Protein AF-A0AAN6YBB6-F1 (afdb_monomer)

Foldseek 3Di:
DDDDDDDDDDPPPPVPPPDPPPPVVPVVVVVVPPDPDDDDPDPPPPPDPPPPPPCDPLNVVLVVLVVVLVVLVVVLVVLVVVLVVLVVVLVVCVVVVNVVVSVVSVVVSVVSVVVSVVSVVVSVVSVVVSVVSVVVVVVVVVVVVVVVVVVVVVVVCVVCPHVNVVVVVVVVVVVVVVVVVVVVVVVVVPADPVNVVVVVVVVVVVVCVVVVVVVVVPDPDDDDDDDDDDDDDDDDDDDDDDDDDDPPVVVVVVVVVVVVVVVD

Radius of gyration: 45.88 Å; Cα contacts (8 Å, |Δi|>4): 41; chains: 1; bounding box: 93×96×119 Å

pLDDT: mean 72.23, std 19.98, range [34.56, 96.0]

Structure (mmCIF, N/CA/C/O backbone):
data_AF-A0AAN6YBB6-F1
#
_entry.id   AF-A0AAN6YBB6-F1
#
loop_
_atom_site.group_PDB
_atom_site.id
_atom_site.type_symbol
_atom_site.label_atom_id
_atom_site.label_alt_id
_atom_site.label_comp_id
_atom_site.label_asym_id
_atom_site.label_entity_id
_atom_site.label_seq_id
_atom_site.pdbx_PDB_ins_code
_atom_site.Cartn_x
_atom_site.Cartn_y
_atom_site.Cartn_z
_atom_site.occupancy
_atom_site.B_iso_or_equiv
_atom_site.auth_seq_id
_atom_site.auth_comp_id
_atom_site.auth_asym_id
_atom_site.auth_atom_id
_atom_site.pdbx_PDB_model_num
ATOM 1 N N . MET A 1 1 ? 62.582 -15.912 9.709 1.00 35.00 1 MET A N 1
ATOM 2 C CA . MET A 1 1 ? 63.030 -17.217 10.243 1.00 35.00 1 MET A CA 1
ATOM 3 C C . MET A 1 1 ? 62.110 -17.537 11.403 1.00 35.00 1 MET A C 1
ATOM 5 O O . MET A 1 1 ? 62.117 -16.789 12.363 1.00 35.00 1 MET A O 1
ATOM 9 N N . GLN A 1 2 ? 61.061 -18.308 11.118 1.00 37.28 2 GLN A N 1
ATOM 10 C CA . GLN A 1 2 ? 60.968 -19.750 11.416 1.00 37.28 2 GLN A CA 1
ATOM 11 C C . GLN A 1 2 ? 60.577 -19.967 12.893 1.00 37.28 2 GLN A C 1
ATOM 13 O O . GLN A 1 2 ? 61.225 -19.398 13.754 1.00 37.28 2 GLN A O 1
ATOM 18 N N . ALA A 1 3 ? 59.602 -20.785 13.282 1.00 35.19 3 ALA A N 1
ATOM 19 C CA . ALA A 1 3 ? 58.623 -21.613 12.583 1.00 35.19 3 ALA A CA 1
ATOM 20 C C . ALA A 1 3 ? 57.754 -22.338 13.661 1.00 35.19 3 ALA A C 1
ATOM 22 O O . ALA A 1 3 ? 58.176 -22.363 14.815 1.00 35.19 3 ALA A O 1
ATOM 23 N N . TRP A 1 4 ? 56.627 -22.948 13.244 1.00 34.69 4 TRP A N 1
ATOM 24 C CA . TRP A 1 4 ? 55.814 -23.989 13.933 1.00 34.69 4 TRP A CA 1
ATOM 25 C C . TRP A 1 4 ? 55.124 -23.559 15.245 1.00 34.69 4 TRP A C 1
ATOM 27 O O . TRP A 1 4 ? 55.788 -23.338 16.246 1.00 34.69 4 TRP A O 1
ATOM 37 N N . ASP A 1 5 ? 53.808 -23.396 15.398 1.00 48.03 5 ASP A N 1
ATOM 38 C CA . ASP A 1 5 ? 52.602 -23.990 14.795 1.00 48.03 5 ASP A CA 1
ATOM 39 C C . ASP A 1 5 ? 52.635 -25.513 14.636 1.00 48.03 5 ASP A C 1
ATOM 41 O O . ASP A 1 5 ? 52.935 -26.036 13.571 1.00 48.03 5 ASP A O 1
ATOM 45 N N . GLU A 1 6 ? 52.391 -26.201 15.752 1.00 47.69 6 GLU A N 1
ATOM 46 C CA . GLU A 1 6 ? 51.577 -27.414 15.873 1.00 47.69 6 GLU A CA 1
ATOM 47 C C . GLU A 1 6 ? 51.618 -27.864 17.337 1.00 47.69 6 GLU A C 1
ATOM 49 O O . GLU A 1 6 ? 52.698 -27.996 17.906 1.00 47.69 6 GLU A O 1
ATOM 54 N N . GLN A 1 7 ? 50.445 -28.081 17.943 1.00 43.31 7 GLN A N 1
ATOM 55 C CA . GLN A 1 7 ? 50.091 -29.299 18.690 1.00 43.31 7 GLN A CA 1
ATOM 56 C C . GLN A 1 7 ? 48.782 -29.097 19.483 1.00 43.31 7 GLN A C 1
ATOM 58 O O . GLN A 1 7 ? 48.763 -28.458 20.527 1.00 43.31 7 GLN A O 1
ATOM 63 N N . HIS A 1 8 ? 47.719 -29.751 18.980 1.00 44.94 8 HIS A N 1
ATOM 64 C CA . HIS A 1 8 ? 46.676 -30.449 19.759 1.00 44.94 8 HIS A CA 1
ATOM 65 C C . HIS A 1 8 ? 45.690 -29.555 20.565 1.00 44.94 8 HIS A C 1
ATOM 67 O O . HIS A 1 8 ? 46.074 -28.830 21.460 1.00 44.94 8 HIS A O 1
ATOM 73 N N . THR A 1 9 ? 44.360 -29.568 20.436 1.00 47.81 9 THR A N 1
ATOM 74 C CA . THR A 1 9 ? 43.395 -30.476 19.810 1.00 47.81 9 THR A CA 1
ATOM 75 C C . THR A 1 9 ? 42.047 -29.745 19.774 1.00 47.81 9 THR A C 1
ATOM 77 O O . THR A 1 9 ? 41.650 -29.074 20.723 1.00 47.81 9 THR A O 1
ATOM 80 N N . THR A 1 10 ? 41.323 -29.908 18.680 1.00 55.41 10 THR A N 1
ATOM 81 C CA . THR A 1 10 ? 39.920 -29.527 18.472 1.00 55.41 10 THR A CA 1
ATOM 82 C C . THR A 1 10 ? 38.965 -29.910 19.621 1.00 55.41 10 THR A C 1
ATOM 84 O O . THR A 1 10 ? 38.987 -31.070 20.039 1.00 55.41 10 THR A O 1
ATOM 87 N N . PRO A 1 11 ? 37.989 -29.068 20.018 1.00 45.12 11 PRO A N 1
ATOM 88 C CA . PRO A 1 11 ? 36.798 -29.547 20.713 1.00 45.12 11 PRO A CA 1
ATOM 89 C C . PRO A 1 11 ? 35.824 -30.170 19.693 1.00 45.12 11 PRO A C 1
ATOM 91 O O . PRO A 1 11 ? 34.850 -29.554 19.267 1.00 45.12 11 PRO A O 1
ATOM 94 N N . GLN A 1 12 ? 36.085 -31.423 19.303 1.00 45.94 12 GLN A N 1
ATOM 95 C CA . GLN A 1 12 ? 35.181 -32.277 18.504 1.00 45.94 12 GLN A CA 1
ATOM 96 C C . GLN A 1 12 ? 33.964 -32.799 19.304 1.00 45.94 12 GLN A C 1
ATOM 98 O O . GLN A 1 12 ? 33.251 -33.685 18.845 1.00 45.94 12 GLN A O 1
ATOM 103 N N . LEU A 1 13 ? 33.673 -32.256 20.491 1.00 49.44 13 LEU A N 1
ATOM 104 C CA . LEU A 1 13 ? 32.691 -32.838 21.419 1.00 49.44 13 LEU A CA 1
ATOM 105 C C . LEU A 1 13 ? 31.231 -32.396 21.224 1.00 49.44 13 LEU A C 1
ATOM 107 O O . LEU A 1 13 ? 30.369 -32.846 21.969 1.00 49.44 13 LEU A O 1
ATOM 111 N N . TRP A 1 14 ? 30.902 -31.583 20.216 1.00 44.84 14 TRP A N 1
ATOM 112 C CA . TRP A 1 14 ? 29.500 -31.219 19.938 1.00 44.84 14 TRP A CA 1
ATOM 113 C C . TRP A 1 14 ? 28.970 -31.696 18.576 1.00 44.84 14 TRP A C 1
ATOM 115 O O . TRP A 1 14 ? 27.783 -31.542 18.296 1.00 44.84 14 TRP A O 1
ATOM 125 N N . LYS A 1 15 ? 29.789 -32.377 17.758 1.00 47.16 15 LYS A N 1
ATOM 126 C CA . LYS A 1 15 ? 29.332 -33.020 16.507 1.00 47.16 15 LYS A CA 1
ATOM 127 C C . LYS A 1 15 ? 28.709 -34.412 16.695 1.00 47.16 15 LYS A C 1
ATOM 129 O O . LYS A 1 15 ? 28.349 -35.042 15.707 1.00 47.16 15 LYS A O 1
ATOM 134 N N . GLN A 1 16 ? 28.531 -34.882 17.933 1.00 44.28 16 GLN A N 1
ATOM 135 C CA . GLN A 1 16 ? 28.000 -36.223 18.219 1.00 44.28 16 GLN A CA 1
ATOM 136 C C . GLN A 1 16 ? 26.560 -36.251 18.769 1.00 44.28 16 GLN A C 1
ATOM 138 O O . GLN A 1 16 ? 26.036 -37.325 19.037 1.00 44.28 16 GLN A O 1
ATOM 143 N N . LEU A 1 17 ? 25.881 -35.100 18.879 1.00 43.22 17 LEU A N 1
ATOM 144 C CA . LEU A 1 17 ? 24.457 -35.039 19.262 1.00 43.22 17 LEU A CA 1
ATOM 145 C C . LEU A 1 17 ? 23.497 -34.755 18.091 1.00 43.22 17 LEU A C 1
ATOM 147 O O . LEU A 1 17 ? 22.293 -34.658 18.302 1.00 43.22 17 LEU A O 1
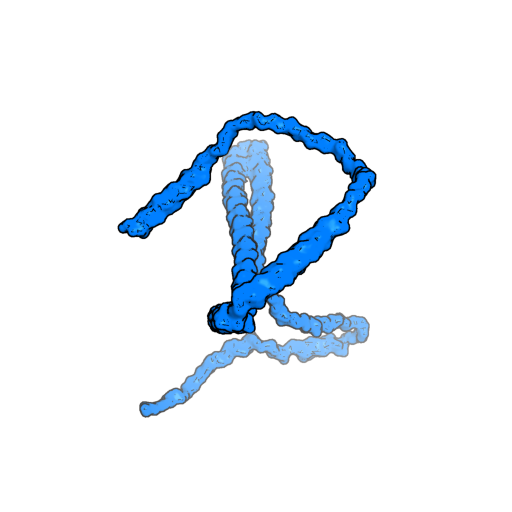ATOM 151 N N . LEU A 1 18 ? 24.000 -34.674 16.853 1.00 46.19 18 LEU A N 1
ATOM 152 C CA . LEU A 1 18 ? 23.183 -34.529 15.635 1.00 46.19 18 LEU A CA 1
ATOM 153 C C . LEU A 1 18 ? 23.541 -35.543 14.536 1.00 46.19 18 LEU A C 1
ATOM 155 O O . LEU A 1 18 ? 23.506 -35.250 13.343 1.00 46.19 18 LEU A O 1
ATOM 159 N N . THR A 1 19 ? 23.841 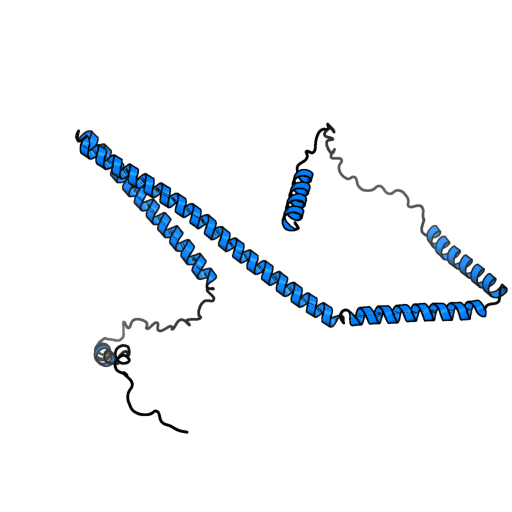-36.776 14.927 1.00 52.38 19 THR A N 1
ATOM 160 C CA . THR A 1 19 ? 23.783 -37.914 14.005 1.00 52.38 19 THR A CA 1
ATOM 161 C C . THR A 1 19 ? 22.651 -38.822 14.462 1.00 52.38 19 THR A C 1
ATOM 163 O O . THR A 1 19 ? 22.657 -39.195 15.637 1.00 52.38 19 THR A O 1
ATOM 166 N N . PRO A 1 20 ? 21.699 -39.205 13.593 1.00 39.47 20 PRO A N 1
ATOM 167 C CA . PRO A 1 20 ? 20.740 -40.242 13.931 1.00 39.47 20 PRO A CA 1
ATOM 168 C C . PRO A 1 20 ? 21.538 -41.536 14.087 1.00 39.47 20 PRO A C 1
ATOM 170 O O . PRO A 1 20 ? 21.913 -42.182 13.107 1.00 39.47 20 PRO A O 1
ATOM 173 N N . THR A 1 21 ? 21.880 -41.880 15.326 1.00 45.97 21 THR A N 1
ATOM 174 C CA . THR A 1 21 ? 22.446 -43.182 15.629 1.00 45.97 21 THR A CA 1
ATOM 175 C C . THR A 1 21 ? 21.371 -44.200 15.292 1.00 45.97 21 THR A C 1
ATOM 177 O O . THR A 1 21 ? 20.249 -44.193 15.796 1.00 45.97 21 THR A O 1
ATOM 180 N N . ASN A 1 22 ? 21.721 -45.032 14.324 1.00 55.59 22 ASN A N 1
ATOM 181 C CA . ASN A 1 22 ? 21.003 -46.199 13.867 1.00 55.59 22 ASN A CA 1
ATOM 182 C C . ASN A 1 22 ? 20.813 -47.184 15.035 1.00 55.59 22 ASN A C 1
ATOM 184 O O . ASN A 1 22 ? 21.558 -48.146 15.176 1.00 55.59 22 ASN A O 1
ATOM 188 N N . SER A 1 23 ? 19.840 -46.900 15.899 1.00 51.78 23 SER A N 1
ATOM 189 C CA . SER A 1 23 ? 19.418 -47.763 17.007 1.00 51.78 23 SER A CA 1
ATOM 190 C C . SER A 1 23 ? 17.890 -47.874 17.115 1.00 51.78 23 SER A C 1
ATOM 192 O O . SER A 1 23 ? 17.388 -48.419 18.092 1.00 51.78 23 SER A O 1
ATOM 194 N N . SER A 1 24 ? 17.145 -47.399 16.108 1.00 47.34 24 SER A N 1
ATOM 195 C CA . SER A 1 24 ? 15.706 -47.690 15.950 1.00 47.34 24 SER A CA 1
ATOM 196 C C . SER A 1 24 ? 15.438 -48.788 14.910 1.00 47.34 24 SER A C 1
ATOM 198 O O . SER A 1 24 ? 14.358 -49.359 14.864 1.00 47.34 24 SER A O 1
ATOM 200 N N . SER A 1 25 ? 16.431 -49.154 14.091 1.00 54.72 25 SER A N 1
ATOM 201 C CA . SER A 1 25 ? 16.227 -50.075 12.962 1.00 54.72 25 SER A CA 1
ATOM 202 C C . SER A 1 25 ? 16.131 -51.551 13.374 1.00 54.72 25 SER A C 1
ATOM 204 O O . SER A 1 25 ? 15.526 -52.344 12.666 1.00 54.72 25 SER A O 1
ATOM 206 N N . SER A 1 26 ? 16.684 -51.962 14.516 1.00 50.72 26 SER A N 1
ATOM 207 C CA . SER A 1 26 ? 16.683 -53.376 14.931 1.00 50.72 26 SER A CA 1
ATOM 208 C C . SER A 1 26 ? 15.416 -53.797 15.681 1.00 50.72 26 SER A C 1
ATOM 210 O O . SER A 1 26 ? 14.957 -54.921 15.492 1.00 50.72 26 SER A O 1
ATOM 212 N N . LEU A 1 27 ? 14.809 -52.908 16.473 1.00 49.44 27 LEU A N 1
ATOM 213 C CA . LEU A 1 27 ? 13.580 -53.215 17.220 1.00 49.44 27 LEU A CA 1
ATOM 214 C C . LEU A 1 27 ? 12.301 -52.925 16.420 1.00 49.44 27 LEU A C 1
ATOM 216 O O . LEU A 1 27 ? 11.304 -53.615 16.608 1.00 49.44 27 LEU A O 1
ATOM 220 N N . GLU A 1 28 ? 12.343 -51.999 15.460 1.00 52.66 28 GLU A N 1
ATOM 221 C CA . GLU A 1 28 ? 11.213 -51.721 14.560 1.00 52.66 28 GLU A CA 1
ATOM 222 C C . GLU A 1 28 ? 11.135 -52.743 13.404 1.00 52.66 28 GLU A C 1
ATOM 224 O O . GLU A 1 28 ? 10.047 -53.125 12.975 1.00 52.66 28 GLU A O 1
ATOM 229 N N . ARG A 1 29 ? 12.278 -53.307 12.969 1.00 52.22 29 ARG A N 1
ATOM 230 C CA . ARG A 1 29 ? 12.312 -54.456 12.037 1.00 52.22 29 ARG A CA 1
ATOM 231 C C . ARG A 1 29 ? 11.846 -55.765 12.673 1.00 52.22 29 ARG A C 1
ATOM 233 O O . ARG A 1 29 ? 11.309 -56.612 11.966 1.00 52.22 29 ARG A O 1
ATOM 240 N N . ALA A 1 30 ? 12.026 -55.937 13.983 1.00 54.44 30 ALA A N 1
ATOM 241 C CA . ALA A 1 30 ? 11.576 -57.139 14.686 1.00 54.44 30 ALA A CA 1
ATOM 242 C C . ALA A 1 30 ? 10.042 -57.214 14.807 1.00 54.44 30 ALA A C 1
ATOM 244 O O . ALA A 1 30 ? 9.487 -58.309 14.809 1.00 54.44 30 ALA A O 1
ATOM 245 N N . TYR A 1 31 ? 9.348 -56.071 14.826 1.00 47.91 31 TYR A N 1
ATOM 246 C CA . TYR A 1 31 ? 7.882 -56.014 14.890 1.00 47.91 31 TYR A CA 1
ATOM 247 C C . TYR A 1 31 ? 7.173 -56.121 13.530 1.00 47.91 31 TYR A C 1
ATOM 249 O O . TYR A 1 31 ? 5.953 -56.253 13.492 1.00 47.91 31 TYR A O 1
ATOM 257 N N . LEU A 1 32 ? 7.909 -56.126 12.412 1.00 50.94 32 LEU A N 1
ATOM 258 C CA . LEU A 1 32 ? 7.335 -56.183 11.058 1.00 50.94 32 LEU A CA 1
ATOM 259 C C . LEU A 1 32 ? 7.372 -57.572 10.396 1.00 50.94 32 LEU A C 1
ATOM 261 O O . LEU A 1 32 ? 6.894 -57.715 9.273 1.00 50.94 32 LEU A O 1
ATOM 265 N N . ASN A 1 33 ? 7.896 -58.592 11.084 1.00 54.50 33 ASN A N 1
ATOM 266 C CA . ASN A 1 33 ? 7.974 -59.973 10.583 1.00 54.50 33 ASN A CA 1
ATOM 267 C C . ASN A 1 33 ? 6.954 -60.934 11.228 1.00 54.50 33 ASN A C 1
ATOM 269 O O . ASN A 1 33 ? 7.074 -62.144 11.060 1.00 54.50 33 ASN A O 1
ATOM 273 N N . ILE A 1 34 ? 5.953 -60.426 11.959 1.00 55.94 34 ILE A N 1
ATOM 274 C CA . ILE A 1 34 ? 4.922 -61.254 12.621 1.00 55.94 34 ILE A CA 1
ATOM 275 C C . ILE A 1 34 ? 3.505 -60.706 12.356 1.00 55.94 34 ILE A C 1
ATOM 277 O O . ILE A 1 34 ? 2.660 -60.684 13.244 1.00 55.94 34 ILE A O 1
ATOM 281 N N . LEU A 1 35 ? 3.212 -60.262 11.129 1.00 48.66 35 LEU A N 1
ATOM 282 C CA . LEU A 1 35 ? 1.831 -60.010 10.695 1.00 48.66 35 LEU A CA 1
ATOM 283 C C . LEU A 1 35 ? 1.596 -60.519 9.256 1.00 48.66 35 LEU A C 1
ATOM 285 O O . LEU A 1 35 ? 2.461 -60.316 8.402 1.00 48.66 35 LEU A O 1
ATOM 289 N N . PRO A 1 36 ? 0.452 -61.181 8.980 1.00 54.91 36 PRO A N 1
ATOM 290 C CA . PRO A 1 36 ? 0.106 -61.700 7.655 1.00 54.91 36 PRO A CA 1
ATOM 291 C C . PRO A 1 36 ? -0.049 -60.572 6.618 1.00 54.91 36 PRO A C 1
ATOM 293 O O . PRO A 1 36 ? -0.472 -59.467 6.946 1.00 54.91 36 PRO A O 1
ATOM 296 N N . GLU A 1 37 ? 0.307 -60.866 5.364 1.00 58.62 37 GLU A N 1
ATOM 297 C CA . GLU A 1 37 ? 0.659 -59.941 4.264 1.00 58.62 37 GLU A CA 1
ATOM 298 C C . GLU A 1 37 ? -0.472 -59.051 3.684 1.00 58.62 37 GLU A C 1
ATOM 300 O O . GLU A 1 37 ? -0.436 -58.703 2.506 1.00 58.62 37 GLU A O 1
ATOM 305 N N . GLY A 1 38 ? -1.468 -58.651 4.477 1.00 56.06 38 GLY A N 1
ATOM 306 C CA . GLY A 1 38 ? -2.625 -57.875 4.006 1.00 56.06 38 GLY A CA 1
ATOM 307 C C . GLY A 1 38 ? -2.505 -56.350 4.091 1.00 56.06 38 GLY A C 1
ATOM 308 O O . GLY A 1 38 ? -3.017 -55.670 3.214 1.00 56.06 38 GLY A O 1
ATOM 309 N N . ASP A 1 39 ? -1.808 -55.801 5.093 1.00 56.78 39 ASP A N 1
ATOM 310 C CA . ASP A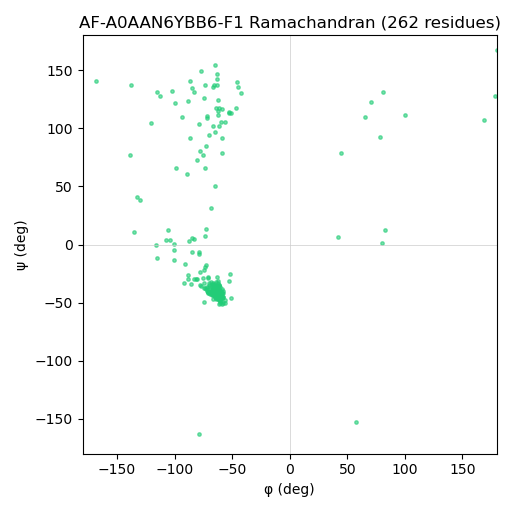 1 39 ? -1.875 -54.363 5.409 1.00 56.78 39 ASP A CA 1
ATOM 311 C C . ASP A 1 39 ? -0.494 -53.772 5.749 1.00 56.78 39 ASP A C 1
ATOM 313 O O . ASP A 1 39 ? -0.163 -53.517 6.909 1.00 56.78 39 ASP A O 1
ATOM 317 N N . ARG A 1 40 ? 0.346 -53.524 4.733 1.00 52.50 40 ARG A N 1
ATOM 318 C CA . ARG A 1 40 ? 1.532 -52.657 4.885 1.00 52.50 40 ARG A CA 1
ATOM 319 C C . ARG A 1 40 ? 1.222 -51.259 4.330 1.00 52.50 40 ARG A C 1
ATOM 321 O O . ARG A 1 40 ? 0.900 -51.157 3.147 1.00 52.50 40 ARG A O 1
ATOM 328 N N . PRO A 1 41 ? 1.323 -50.175 5.126 1.00 48.34 41 PRO A N 1
ATOM 329 C CA . PRO A 1 41 ? 1.059 -48.826 4.636 1.00 48.34 41 PRO A CA 1
ATOM 330 C C . PRO A 1 41 ? 2.107 -48.408 3.596 1.00 48.34 41 PRO A C 1
ATOM 332 O O . PRO A 1 41 ? 3.306 -48.622 3.779 1.00 48.34 41 PRO A O 1
ATOM 335 N N . PHE A 1 42 ? 1.639 -47.800 2.502 1.00 52.94 42 PHE A N 1
ATOM 336 C CA . PHE A 1 42 ? 2.458 -47.294 1.401 1.00 52.94 42 PHE A CA 1
ATOM 337 C C . PHE A 1 42 ? 3.595 -46.397 1.911 1.00 52.94 42 PHE A C 1
ATOM 339 O O . PHE A 1 42 ? 3.370 -45.288 2.400 1.00 52.94 42 PHE A O 1
ATOM 346 N N . SER A 1 43 ? 4.837 -46.856 1.752 1.00 53.38 43 SER A N 1
ATOM 347 C CA . SER A 1 43 ? 6.025 -46.044 1.994 1.00 53.38 43 SER A CA 1
ATOM 348 C C . SER A 1 43 ? 6.188 -45.016 0.868 1.00 53.38 43 SER A C 1
ATOM 350 O O . SER A 1 43 ? 6.924 -45.239 -0.094 1.00 53.38 43 SER A O 1
ATOM 352 N N . ASN A 1 44 ? 5.514 -43.873 0.979 1.00 51.62 44 ASN A N 1
ATOM 353 C CA . ASN A 1 44 ? 5.761 -42.724 0.109 1.00 51.62 44 ASN A CA 1
ATOM 354 C C . ASN A 1 44 ? 7.058 -42.021 0.529 1.00 51.62 44 ASN A C 1
ATOM 356 O O . ASN A 1 44 ? 7.045 -40.967 1.157 1.00 51.62 44 ASN A O 1
ATOM 360 N N . ASN A 1 45 ? 8.200 -42.601 0.159 1.00 49.12 45 ASN A N 1
ATOM 361 C CA . ASN A 1 45 ? 9.484 -41.903 0.181 1.00 49.12 45 ASN A CA 1
ATOM 362 C C . ASN A 1 45 ? 9.702 -41.211 -1.171 1.00 49.12 45 ASN A C 1
ATOM 364 O O . ASN A 1 45 ? 10.628 -41.522 -1.918 1.00 49.12 45 ASN A O 1
ATOM 368 N N . LEU A 1 46 ? 8.797 -40.288 -1.509 1.00 47.28 46 LEU A N 1
ATOM 369 C CA . LEU A 1 46 ? 8.997 -39.365 -2.616 1.00 47.28 46 LEU A CA 1
ATOM 370 C C . LEU A 1 46 ? 9.757 -38.165 -2.050 1.00 47.28 46 LEU A C 1
ATOM 372 O O . LEU A 1 46 ? 9.168 -37.231 -1.508 1.00 47.28 46 LEU A O 1
ATOM 376 N N . LYS A 1 47 ? 11.090 -38.223 -2.127 1.00 48.25 47 LYS A N 1
ATOM 377 C CA . LYS A 1 47 ? 11.954 -37.056 -1.927 1.00 48.25 47 LYS A CA 1
ATOM 378 C C . LYS A 1 47 ? 11.567 -36.009 -2.968 1.00 48.25 47 LYS A C 1
ATOM 380 O O . LYS A 1 47 ? 12.061 -36.029 -4.092 1.00 48.25 47 LYS A O 1
ATOM 385 N N . MET A 1 48 ? 10.648 -35.123 -2.597 1.00 45.88 48 MET A N 1
ATOM 386 C CA . MET A 1 48 ? 10.319 -33.944 -3.380 1.00 45.88 48 MET A CA 1
ATOM 387 C C . MET A 1 48 ? 11.610 -33.139 -3.509 1.00 45.88 48 MET A C 1
ATOM 389 O O . MET A 1 48 ? 12.208 -32.748 -2.505 1.00 45.88 48 MET A O 1
ATOM 393 N N . GLY A 1 49 ? 12.089 -32.988 -4.744 1.00 42.25 49 GLY A N 1
ATOM 394 C CA . GLY A 1 49 ? 13.262 -32.187 -5.049 1.00 42.25 49 GLY A CA 1
ATOM 395 C C . GLY A 1 49 ? 13.074 -30.799 -4.457 1.00 42.25 49 GLY A C 1
ATOM 396 O O . GLY A 1 49 ? 12.196 -30.050 -4.879 1.00 42.25 49 GLY A O 1
ATOM 397 N N . ASN A 1 50 ? 13.893 -30.474 -3.461 1.00 52.78 50 ASN A N 1
ATOM 398 C CA . ASN A 1 50 ? 13.987 -29.146 -2.884 1.00 52.78 50 ASN A CA 1
ATOM 399 C C . ASN A 1 50 ? 14.733 -28.253 -3.884 1.00 52.78 50 ASN A C 1
ATOM 401 O O . ASN A 1 50 ? 15.866 -27.843 -3.647 1.00 52.78 50 ASN A O 1
ATOM 405 N N . ASN A 1 51 ? 14.117 -28.006 -5.042 1.00 55.69 51 ASN A N 1
ATOM 406 C CA . ASN A 1 51 ? 14.487 -26.874 -5.870 1.00 55.69 51 ASN A CA 1
ATOM 407 C C . ASN A 1 51 ? 14.208 -25.653 -4.994 1.00 55.69 51 ASN A C 1
ATOM 409 O O . ASN A 1 51 ? 13.050 -25.482 -4.601 1.00 55.69 51 ASN A O 1
ATOM 413 N N . PRO A 1 52 ? 15.210 -24.833 -4.629 1.00 59.56 52 PRO A N 1
ATOM 414 C CA . PRO A 1 52 ? 14.923 -23.587 -3.952 1.00 59.56 52 PRO A CA 1
ATOM 415 C C . PRO A 1 52 ? 14.080 -22.784 -4.936 1.00 59.56 52 PRO A C 1
ATOM 417 O O . PRO A 1 52 ? 14.579 -22.276 -5.939 1.00 59.56 52 PRO A O 1
ATOM 420 N N . SER A 1 53 ? 12.769 -22.754 -4.694 1.00 61.03 53 SER A N 1
ATOM 421 C CA . SER A 1 53 ? 11.837 -21.875 -5.383 1.00 61.03 53 SER A CA 1
ATOM 422 C C . SER A 1 53 ? 12.509 -20.511 -5.473 1.00 61.03 53 SER A C 1
ATOM 424 O O . SER A 1 53 ? 13.042 -20.055 -4.457 1.00 61.03 53 SER A O 1
ATOM 426 N N . ARG A 1 54 ? 12.533 -19.906 -6.670 1.00 65.81 54 ARG A N 1
ATOM 427 C CA . ARG A 1 54 ? 13.119 -18.586 -6.980 1.00 65.81 54 ARG A CA 1
ATOM 428 C C . ARG A 1 54 ? 12.371 -17.455 -6.252 1.00 65.81 54 ARG A C 1
ATOM 430 O O . ARG A 1 54 ? 11.934 -16.496 -6.865 1.00 65.81 54 ARG A O 1
ATOM 437 N N . VAL A 1 55 ? 12.180 -17.605 -4.948 1.00 72.81 55 VAL A N 1
ATOM 438 C CA . VAL A 1 55 ? 11.594 -16.631 -4.045 1.00 72.81 55 VAL A CA 1
ATOM 439 C C . VAL A 1 55 ? 12.704 -15.640 -3.771 1.00 72.81 55 VAL A C 1
ATOM 441 O O . VAL A 1 55 ? 13.665 -15.922 -3.043 1.00 72.81 55 VAL A O 1
ATOM 444 N N . THR A 1 56 ? 12.588 -14.494 -4.417 1.00 85.19 56 THR A N 1
ATOM 445 C CA . THR A 1 56 ? 13.524 -13.389 -4.276 1.00 85.19 56 THR A CA 1
ATOM 446 C C . THR A 1 56 ? 13.441 -12.855 -2.843 1.00 85.19 56 THR A C 1
ATOM 448 O O . THR A 1 56 ? 12.412 -12.980 -2.177 1.00 85.19 56 THR A O 1
ATOM 451 N N . ALA A 1 57 ? 14.508 -12.229 -2.336 1.00 83.25 57 ALA A N 1
ATOM 452 C CA . ALA A 1 57 ? 14.458 -11.534 -1.041 1.00 83.25 57 ALA A CA 1
ATOM 453 C C . ALA A 1 57 ? 13.298 -10.516 -0.975 1.00 83.25 57 ALA A C 1
ATOM 455 O O . ALA A 1 57 ? 12.682 -10.333 0.070 1.00 83.25 57 ALA A O 1
ATOM 456 N N . GLN A 1 58 ? 12.958 -9.929 -2.124 1.00 82.31 58 GLN A N 1
ATOM 457 C CA . GLN A 1 58 ? 11.805 -9.061 -2.318 1.00 82.31 58 GLN A CA 1
ATOM 458 C C . GLN A 1 58 ? 10.466 -9.778 -2.090 1.00 82.31 58 GLN A C 1
ATOM 460 O O . GLN A 1 58 ? 9.625 -9.268 -1.358 1.00 82.31 58 GLN A O 1
ATOM 465 N N . ASP A 1 59 ? 10.286 -10.977 -2.647 1.00 85.69 59 ASP A N 1
ATOM 466 C CA . ASP A 1 59 ? 9.056 -11.760 -2.480 1.00 85.69 59 ASP A CA 1
ATOM 467 C C . ASP A 1 59 ? 8.847 -12.151 -1.014 1.00 85.69 59 ASP A C 1
ATOM 469 O O . ASP A 1 59 ? 7.721 -12.127 -0.517 1.00 85.69 59 ASP A O 1
ATOM 473 N N . LYS A 1 60 ? 9.940 -12.444 -0.291 1.00 88.38 60 LYS A N 1
ATOM 474 C CA . LYS A 1 60 ? 9.899 -12.684 1.161 1.00 88.38 60 LYS A CA 1
ATOM 475 C C . LYS A 1 60 ? 9.460 -11.436 1.924 1.00 88.38 60 LYS A C 1
ATOM 477 O O . LYS A 1 60 ? 8.581 -11.535 2.769 1.00 88.38 60 LYS A O 1
ATOM 482 N N . ALA A 1 61 ? 10.005 -10.267 1.587 1.00 86.31 61 ALA A N 1
ATOM 483 C CA . ALA A 1 61 ? 9.619 -9.009 2.225 1.00 86.31 61 ALA A CA 1
ATOM 484 C C . ALA A 1 61 ? 8.141 -8.659 1.970 1.00 86.31 61 ALA A C 1
ATOM 486 O O . ALA A 1 61 ? 7.425 -8.293 2.900 1.00 86.31 61 ALA A O 1
ATOM 487 N N . ILE A 1 62 ? 7.652 -8.832 0.736 1.00 87.62 62 ILE A N 1
ATOM 488 C CA . ILE A 1 62 ? 6.235 -8.625 0.392 1.00 87.62 62 ILE A CA 1
ATOM 489 C C . ILE A 1 62 ? 5.348 -9.616 1.155 1.00 87.62 62 ILE A C 1
ATOM 491 O O . ILE A 1 62 ? 4.294 -9.240 1.672 1.00 87.62 62 ILE A O 1
ATOM 495 N N . LEU A 1 63 ? 5.769 -10.879 1.251 1.00 90.62 63 LEU A N 1
ATOM 496 C CA . LEU A 1 63 ? 5.056 -11.895 2.020 1.00 90.62 63 LEU A CA 1
ATOM 497 C C . LEU A 1 63 ? 4.989 -11.531 3.508 1.00 90.62 63 LEU A C 1
ATOM 499 O O . LEU A 1 63 ? 3.928 -11.658 4.114 1.00 90.62 63 LEU A O 1
ATOM 503 N N . ASP A 1 64 ? 6.082 -11.045 4.091 1.00 91.56 64 ASP A N 1
ATOM 504 C CA . ASP A 1 64 ? 6.123 -10.634 5.494 1.00 91.56 64 ASP A CA 1
ATOM 505 C C . ASP A 1 64 ? 5.190 -9.450 5.771 1.00 91.56 64 ASP A C 1
ATOM 507 O O . ASP A 1 64 ? 4.453 -9.476 6.761 1.00 91.56 64 ASP A O 1
ATOM 511 N N . LEU A 1 65 ? 5.135 -8.462 4.871 1.00 91.56 65 LEU A N 1
ATOM 512 C CA . LEU A 1 65 ? 4.180 -7.350 4.959 1.00 91.56 65 LEU A CA 1
ATOM 513 C C . LEU A 1 65 ? 2.726 -7.835 4.877 1.00 91.56 65 LEU A C 1
ATOM 515 O O . LEU A 1 65 ? 1.891 -7.448 5.700 1.00 91.56 65 LEU A O 1
ATOM 519 N N . LYS A 1 66 ? 2.421 -8.747 3.946 1.00 91.62 66 LYS A N 1
ATOM 520 C CA . LYS A 1 66 ? 1.080 -9.346 3.815 1.00 91.62 66 LYS A CA 1
ATOM 521 C C . LYS A 1 66 ? 0.700 -10.164 5.053 1.00 91.62 66 LYS A C 1
ATOM 523 O O . LYS A 1 66 ? -0.403 -10.015 5.574 1.00 91.62 66 LYS A O 1
ATOM 528 N N . ASN A 1 67 ? 1.634 -10.943 5.594 1.00 94.62 67 ASN A N 1
ATOM 529 C CA . ASN A 1 67 ? 1.442 -11.687 6.838 1.00 94.62 67 ASN A CA 1
ATOM 530 C C . ASN A 1 67 ? 1.173 -10.756 8.030 1.00 94.62 67 ASN A C 1
ATOM 532 O O . ASN A 1 67 ? 0.350 -11.075 8.891 1.00 94.62 67 ASN A O 1
ATOM 536 N N . GLN A 1 68 ? 1.863 -9.614 8.113 1.00 93.25 68 GLN A N 1
ATOM 537 C CA . GLN A 1 68 ? 1.618 -8.611 9.153 1.00 93.25 68 GLN A CA 1
ATOM 538 C C . GLN A 1 68 ? 0.224 -7.993 9.022 1.00 93.25 68 GLN A C 1
ATOM 540 O O . GLN A 1 68 ? -0.503 -7.934 10.016 1.00 93.25 68 GLN A O 1
ATOM 545 N N . ARG A 1 69 ? -0.186 -7.619 7.805 1.00 93.75 69 ARG A N 1
ATOM 546 C CA . ARG A 1 69 ? -1.539 -7.116 7.525 1.00 93.75 69 ARG A CA 1
ATOM 547 C C . ARG A 1 69 ? -2.608 -8.121 7.963 1.00 93.75 69 ARG A C 1
ATOM 549 O O . ARG A 1 69 ? -3.534 -7.770 8.693 1.00 93.75 69 ARG A O 1
ATOM 556 N N . ASP A 1 70 ? -2.450 -9.390 7.601 1.00 94.44 70 ASP A N 1
ATOM 557 C CA . ASP A 1 70 ? -3.422 -10.431 7.944 1.00 94.44 70 ASP A CA 1
ATOM 558 C C . ASP A 1 70 ? -3.498 -10.668 9.465 1.00 94.44 70 ASP A C 1
ATOM 560 O O . ASP A 1 70 ? -4.589 -10.851 10.020 1.00 94.44 70 ASP A O 1
ATOM 564 N N . LYS A 1 71 ? -2.361 -10.596 10.173 1.00 95.00 71 LYS A N 1
ATOM 565 C CA . LYS A 1 71 ? -2.320 -10.628 11.646 1.00 95.00 71 LYS A CA 1
ATOM 566 C C . LYS A 1 71 ? -3.049 -9.434 12.266 1.00 95.00 71 LYS A C 1
ATOM 568 O O . LYS A 1 71 ? -3.794 -9.633 13.228 1.00 95.00 71 LYS A O 1
ATOM 573 N N . LEU A 1 72 ? -2.888 -8.227 11.720 1.00 94.56 72 LEU A N 1
ATOM 574 C CA . LEU A 1 72 ? -3.619 -7.044 12.187 1.00 94.56 72 LEU A CA 1
ATOM 575 C C . LEU A 1 72 ? -5.130 -7.179 11.948 1.00 94.56 72 LEU A C 1
ATOM 577 O O . LEU A 1 72 ? -5.899 -6.919 12.869 1.00 94.56 72 LEU A O 1
ATOM 581 N N . HIS A 1 73 ? -5.579 -7.709 10.806 1.00 94.88 73 HIS A N 1
ATOM 582 C CA . HIS A 1 73 ? -7.005 -8.006 10.590 1.00 94.88 73 HIS A CA 1
ATOM 583 C C . HIS A 1 73 ? -7.554 -9.067 11.555 1.00 94.88 73 HIS A C 1
ATOM 585 O O . HIS A 1 73 ? -8.699 -8.995 12.009 1.00 94.88 73 HIS A O 1
ATOM 591 N N . GLN A 1 74 ? -6.765 -10.093 11.889 1.00 95.19 74 GLN A N 1
ATOM 592 C CA . GLN A 1 74 ? -7.152 -11.048 12.933 1.00 95.19 74 GLN A CA 1
ATOM 593 C C . GLN A 1 74 ? -7.267 -10.368 14.303 1.00 95.19 74 GLN A C 1
ATOM 595 O O . GLN A 1 74 ? -8.188 -10.675 15.061 1.00 95.19 74 GLN A O 1
ATOM 600 N N . TYR A 1 75 ? -6.356 -9.450 14.624 1.00 94.81 75 TYR A N 1
ATOM 601 C CA . TYR A 1 75 ? -6.388 -8.690 15.869 1.00 94.81 75 TYR A CA 1
ATOM 602 C C . TYR A 1 75 ? -7.594 -7.742 15.940 1.00 94.81 75 TYR A C 1
ATOM 604 O O . TYR A 1 75 ? -8.307 -7.751 16.943 1.00 94.81 75 TYR A O 1
ATOM 612 N N . GLN A 1 76 ? -7.901 -7.032 14.853 1.00 94.25 76 GLN A N 1
ATOM 613 C CA . GLN A 1 76 ? -9.082 -6.175 14.714 1.00 94.25 76 GLN A CA 1
ATOM 614 C C . GLN A 1 76 ? -10.374 -6.963 14.982 1.00 94.25 76 GLN A C 1
ATOM 616 O O . GLN A 1 76 ? -11.163 -6.587 15.849 1.00 94.25 76 GLN A O 1
ATOM 621 N N . ARG A 1 77 ? -10.545 -8.129 14.339 1.00 95.69 77 ARG A N 1
ATOM 622 C CA . ARG A 1 77 ? -11.695 -9.023 14.584 1.00 95.69 77 ARG A CA 1
ATOM 623 C C . ARG A 1 77 ? -11.804 -9.453 16.047 1.00 95.69 77 ARG A C 1
ATOM 625 O O . ARG A 1 77 ? -12.900 -9.468 16.602 1.00 95.69 77 ARG A O 1
ATOM 632 N N . LYS A 1 78 ? -10.678 -9.775 16.693 1.00 95.06 78 LYS A N 1
ATOM 633 C CA . LYS A 1 78 ? -10.657 -10.119 18.124 1.00 95.06 78 LYS A CA 1
ATOM 634 C C . LYS A 1 78 ? -11.093 -8.939 18.996 1.00 95.06 78 LYS A C 1
ATOM 636 O O . LYS A 1 78 ? -11.878 -9.156 19.915 1.00 95.06 78 LYS A O 1
ATOM 641 N N . ILE A 1 79 ? -10.621 -7.720 18.715 1.00 94.06 79 ILE A N 1
ATOM 642 C CA . ILE A 1 79 ? -11.003 -6.517 19.472 1.00 94.06 79 ILE A CA 1
ATOM 643 C C . ILE A 1 79 ? -12.491 -6.206 19.310 1.00 94.06 79 ILE A C 1
ATOM 645 O O . ILE A 1 79 ? -13.131 -5.880 20.307 1.00 94.06 79 ILE A O 1
ATOM 649 N N . ILE A 1 80 ? -13.057 -6.348 18.109 1.00 94.31 80 ILE A N 1
ATOM 650 C CA . ILE A 1 80 ? -14.492 -6.123 17.867 1.00 94.31 80 ILE A CA 1
ATOM 651 C C . ILE A 1 80 ? -15.330 -7.063 18.743 1.00 94.31 80 ILE A C 1
ATOM 653 O O . ILE A 1 80 ? -16.151 -6.603 19.531 1.00 94.31 80 ILE A O 1
ATOM 657 N N . ILE A 1 81 ? -15.028 -8.367 18.719 1.00 95.81 81 ILE A N 1
ATOM 658 C CA . ILE 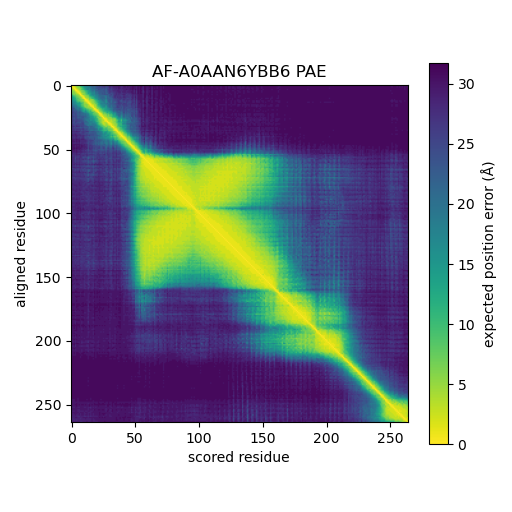A 1 81 ? -15.717 -9.361 19.560 1.00 95.81 81 ILE A CA 1
ATOM 659 C C . ILE A 1 81 ? -15.588 -9.015 21.053 1.00 95.81 81 ILE A C 1
ATOM 661 O O . ILE A 1 81 ? -16.526 -9.198 21.831 1.00 95.81 81 ILE A O 1
ATOM 665 N N . LEU A 1 82 ? -14.414 -8.544 21.481 1.00 93.94 82 LEU A N 1
ATOM 666 C CA . LEU A 1 82 ? -14.161 -8.175 22.874 1.00 93.94 82 LEU A CA 1
ATOM 667 C C . LEU A 1 82 ? -14.952 -6.920 23.273 1.00 93.94 82 LEU A C 1
ATOM 669 O O . LEU A 1 82 ? -15.567 -6.903 24.337 1.00 93.94 82 LEU A O 1
ATOM 673 N N . THR A 1 83 ? -15.026 -5.940 22.376 1.00 94.44 83 THR A N 1
ATOM 674 C CA . THR A 1 83 ? -15.819 -4.714 22.526 1.00 94.44 83 THR A CA 1
ATOM 675 C C . THR A 1 83 ? -17.305 -5.046 22.664 1.00 94.44 83 THR A C 1
ATOM 677 O O . THR A 1 83 ? -17.955 -4.577 23.600 1.00 94.44 83 THR A O 1
ATOM 680 N N . ASP A 1 84 ? -17.837 -5.927 21.812 1.00 94.50 84 ASP A N 1
ATOM 681 C CA . ASP A 1 84 ? -19.232 -6.377 21.883 1.00 94.50 84 ASP A CA 1
ATOM 682 C C . ASP A 1 84 ? -19.533 -7.061 23.221 1.00 94.50 84 ASP A C 1
ATOM 684 O O . ASP A 1 84 ? -20.535 -6.756 23.876 1.00 94.50 84 ASP A O 1
ATOM 688 N N . ARG A 1 85 ? -18.627 -7.924 23.697 1.00 94.38 85 ARG A N 1
ATOM 689 C CA . ARG A 1 85 ? -18.749 -8.550 25.024 1.00 94.38 85 ARG A CA 1
ATOM 690 C C . ARG A 1 85 ? -18.770 -7.514 26.141 1.00 94.38 85 ARG A C 1
ATOM 692 O O . ARG A 1 85 ? -19.594 -7.622 27.048 1.00 94.38 85 ARG A O 1
ATOM 699 N N . GLU A 1 86 ? -17.914 -6.500 26.088 1.00 91.62 86 GLU A N 1
ATOM 700 C CA . GLU A 1 86 ? -17.909 -5.438 27.094 1.00 91.62 86 GLU A CA 1
ATOM 701 C C . GLU A 1 86 ? -19.167 -4.571 27.049 1.00 91.62 86 GLU A C 1
ATOM 703 O O . GLU A 1 86 ? -19.672 -4.192 28.109 1.00 91.62 86 GLU A O 1
ATOM 708 N N . THR A 1 87 ? -19.745 -4.330 25.866 1.00 94.12 87 THR A N 1
ATOM 709 C CA . THR A 1 87 ? -21.055 -3.664 25.769 1.00 94.12 87 THR A CA 1
ATOM 710 C C . THR A 1 87 ? -22.164 -4.499 26.409 1.00 94.12 87 THR A C 1
ATOM 712 O O . THR A 1 87 ? -23.000 -3.949 27.130 1.00 94.12 87 THR A O 1
ATOM 715 N N . ALA A 1 88 ? -22.164 -5.820 26.210 1.00 94.75 88 ALA A N 1
ATOM 716 C CA . ALA A 1 88 ? -23.134 -6.722 26.826 1.00 94.75 88 ALA A CA 1
ATOM 717 C C . ALA A 1 88 ? -22.972 -6.765 28.355 1.00 94.75 88 ALA A C 1
ATOM 719 O O . ALA A 1 88 ? -23.957 -6.659 29.090 1.00 94.75 88 ALA A O 1
ATOM 720 N N . ILE A 1 89 ? -21.729 -6.833 28.845 1.00 93.31 89 ILE A N 1
ATOM 721 C CA . ILE A 1 89 ? -21.425 -6.777 30.281 1.00 93.31 89 ILE A CA 1
ATOM 722 C C . ILE A 1 89 ? -21.894 -5.442 30.866 1.00 93.31 89 ILE A C 1
ATOM 724 O O . ILE A 1 89 ? -22.591 -5.447 31.881 1.00 93.31 89 ILE A O 1
ATOM 728 N N . ALA A 1 90 ? -21.591 -4.315 30.217 1.00 90.56 90 ALA A N 1
ATOM 729 C CA . ALA A 1 90 ? -22.033 -2.995 30.661 1.00 90.56 90 ALA A CA 1
ATOM 730 C C . ALA A 1 90 ? -23.567 -2.910 30.755 1.00 90.56 90 ALA A C 1
ATOM 732 O O . ALA A 1 90 ? -24.086 -2.478 31.784 1.00 90.56 90 ALA A O 1
ATOM 733 N N . LYS A 1 91 ? -24.295 -3.403 29.741 1.00 93.88 91 LYS A N 1
ATOM 734 C CA . LYS A 1 91 ? -25.768 -3.485 29.759 1.00 93.88 91 LYS A CA 1
ATOM 735 C C . LYS A 1 91 ? -26.281 -4.336 30.927 1.00 93.88 91 LYS A C 1
ATOM 737 O O . LYS A 1 91 ? -27.170 -3.898 31.652 1.00 93.88 91 LYS A O 1
ATOM 742 N N . SER A 1 92 ? -25.687 -5.508 31.159 1.00 93.50 92 SER A N 1
ATOM 743 C CA . SER A 1 92 ? -26.093 -6.399 32.258 1.00 93.50 92 SER A CA 1
ATOM 744 C C . SER A 1 92 ? -25.842 -5.797 33.650 1.00 93.50 92 SER A C 1
ATOM 746 O O . SER A 1 92 ? -26.641 -5.989 34.562 1.00 93.50 92 SER A O 1
ATOM 748 N N . MET A 1 93 ? -24.755 -5.036 33.825 1.00 92.50 93 MET A N 1
ATOM 749 C CA . MET A 1 93 ? -24.423 -4.381 35.098 1.00 92.50 93 MET A CA 1
ATOM 750 C C . MET A 1 93 ? -25.323 -3.170 35.362 1.00 92.50 93 MET A C 1
ATOM 752 O O . MET A 1 93 ? -25.690 -2.927 36.509 1.00 92.50 93 MET A O 1
ATOM 756 N N . LEU A 1 94 ? -25.737 -2.453 34.310 1.00 92.44 94 LEU A N 1
ATOM 757 C CA . LEU A 1 94 ? -26.738 -1.389 34.416 1.00 92.44 94 LEU A CA 1
ATOM 758 C C . LEU A 1 94 ? -28.105 -1.934 34.846 1.00 92.44 94 LEU A C 1
ATOM 760 O O . LEU A 1 94 ? -28.732 -1.339 35.718 1.00 92.44 94 LEU A O 1
ATOM 764 N N . GLN A 1 95 ? -28.532 -3.084 34.309 1.00 93.69 95 GLN A N 1
ATOM 765 C CA . GLN A 1 95 ? -29.771 -3.754 34.736 1.00 93.69 95 GLN A CA 1
ATOM 766 C C . GLN A 1 95 ? -29.737 -4.169 36.214 1.00 93.69 95 GLN A C 1
ATOM 768 O O . GLN A 1 95 ? -30.754 -4.106 36.895 1.00 93.69 95 GLN A O 1
ATOM 773 N N . LYS A 1 96 ? -28.562 -4.558 36.722 1.00 93.06 96 LYS A N 1
ATOM 774 C CA . LYS A 1 96 ? -28.348 -4.923 38.132 1.00 93.06 96 LYS A CA 1
ATOM 775 C C . LYS A 1 96 ? -28.205 -3.716 39.071 1.00 93.06 96 LYS A C 1
ATOM 777 O O . LYS A 1 96 ? -28.113 -3.907 40.275 1.00 93.06 96 LYS A O 1
ATOM 782 N N . GLY A 1 97 ? -28.160 -2.488 38.543 1.00 91.81 97 GLY A N 1
ATOM 783 C CA . GLY A 1 97 ? -27.969 -1.263 39.330 1.00 91.81 97 GLY A CA 1
ATOM 784 C C . GLY A 1 97 ? -26.517 -0.963 39.734 1.00 91.81 97 GLY A C 1
ATOM 785 O O . GLY A 1 97 ? -26.256 0.073 40.348 1.00 91.81 97 GLY A O 1
ATOM 786 N N . ASP A 1 98 ? -25.551 -1.798 39.335 1.00 93.44 98 ASP A N 1
ATOM 787 C CA . ASP A 1 98 ? -24.128 -1.663 39.673 1.00 93.44 98 ASP A CA 1
ATOM 788 C C . ASP A 1 98 ? -23.418 -0.627 38.778 1.00 93.44 98 ASP A C 1
ATOM 790 O O . ASP A 1 98 ? -22.585 -0.936 37.914 1.00 93.44 98 ASP A O 1
ATOM 794 N N . LYS A 1 99 ? -23.710 0.654 39.027 1.00 91.00 99 LYS A N 1
ATOM 795 C CA . LYS A 1 99 ? -23.094 1.805 38.341 1.00 91.00 99 LYS A CA 1
ATOM 796 C C . LYS A 1 99 ? -21.551 1.798 38.305 1.00 91.00 99 LYS A C 1
ATOM 798 O O . LYS A 1 99 ? -21.007 2.044 37.226 1.00 91.00 99 LYS A O 1
ATOM 803 N N . PRO A 1 100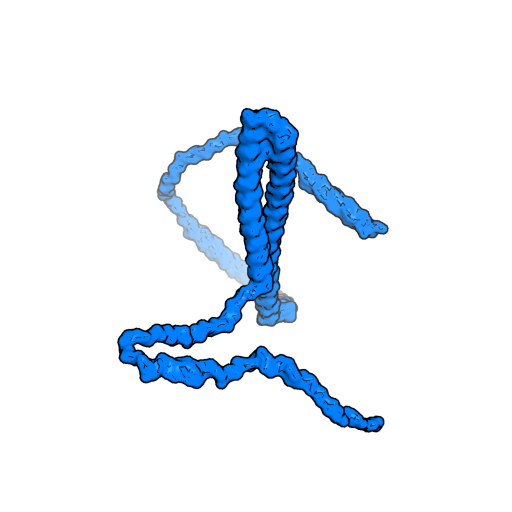 ? -20.804 1.515 39.397 1.00 92.00 100 PRO A N 1
ATOM 804 C CA . PRO A 1 100 ? -19.339 1.578 39.350 1.00 92.00 100 PRO A CA 1
ATOM 805 C C . PRO A 1 100 ? -18.727 0.498 38.444 1.00 92.00 100 PRO A C 1
ATOM 807 O O . PRO A 1 100 ? -17.750 0.761 37.739 1.00 92.00 100 PRO A O 1
ATOM 810 N N . ARG A 1 101 ? -19.323 -0.702 38.397 1.00 89.62 101 ARG A N 1
ATOM 811 C CA . ARG A 1 101 ? -18.878 -1.785 37.503 1.00 89.62 101 ARG A CA 1
ATOM 812 C C . ARG A 1 101 ? -19.227 -1.498 36.047 1.00 89.62 101 ARG A C 1
ATOM 814 O O . ARG A 1 101 ? -18.402 -1.757 35.171 1.00 89.62 101 ARG A O 1
ATOM 821 N N . ALA A 1 102 ? -20.396 -0.910 35.792 1.00 91.38 102 ALA A N 1
ATOM 822 C CA . ALA A 1 102 ? -20.771 -0.455 34.456 1.00 91.38 102 ALA A CA 1
ATOM 823 C C . ALA A 1 102 ? -19.796 0.612 33.922 1.00 91.38 102 ALA A C 1
ATOM 825 O O . ALA A 1 102 ? -19.336 0.508 32.786 1.00 91.38 102 ALA A O 1
ATOM 826 N N . LEU A 1 103 ? -19.399 1.587 34.750 1.00 92.69 103 LEU A N 1
ATOM 827 C CA . LEU A 1 103 ? -18.398 2.594 34.371 1.00 92.69 103 LEU A CA 1
ATOM 828 C C . LEU A 1 103 ? -17.031 1.977 34.047 1.00 92.69 103 LEU A C 1
ATOM 830 O O . LEU A 1 103 ? -16.382 2.400 33.090 1.00 92.69 103 LEU A O 1
ATOM 834 N N . LEU A 1 104 ? -16.590 0.972 34.809 1.00 92.94 104 LEU A N 1
ATOM 835 C CA . LEU A 1 104 ? -15.341 0.265 34.520 1.00 92.94 104 LEU A CA 1
ATOM 836 C C . LEU A 1 104 ? -15.397 -0.462 33.168 1.00 92.94 104 LEU A C 1
ATOM 838 O O . LEU A 1 104 ? -14.444 -0.365 32.395 1.00 92.94 104 LEU A O 1
ATOM 842 N N . ALA A 1 105 ? -16.508 -1.142 32.867 1.00 91.81 105 ALA A N 1
ATOM 843 C CA . ALA A 1 105 ? -16.713 -1.801 31.576 1.00 91.81 105 ALA A CA 1
ATOM 844 C C . ALA A 1 105 ? -16.698 -0.792 30.415 1.00 91.81 105 ALA A C 1
ATOM 846 O O . ALA A 1 105 ? -16.029 -1.015 29.413 1.00 91.81 105 ALA A O 1
ATOM 847 N N . LEU A 1 106 ? -17.340 0.370 30.574 1.00 92.81 106 LEU A N 1
ATOM 848 C CA . LEU A 1 106 ? -17.316 1.429 29.558 1.00 92.81 106 LEU A CA 1
ATOM 849 C C . LEU A 1 106 ? -15.916 2.029 29.345 1.00 92.81 106 LEU A C 1
ATOM 851 O O . LEU A 1 106 ? -15.555 2.365 28.217 1.00 92.81 106 LEU A O 1
ATOM 855 N N . ARG A 1 107 ? -15.105 2.155 30.404 1.00 94.00 107 ARG A N 1
ATOM 856 C CA . ARG A 1 107 ? -13.707 2.608 30.281 1.00 94.00 107 ARG A CA 1
ATOM 857 C C . ARG A 1 107 ? -12.849 1.607 29.512 1.00 94.00 107 ARG A C 1
ATOM 859 O O . ARG A 1 107 ? -12.053 2.027 28.676 1.00 94.00 107 ARG A O 1
ATOM 866 N N . ARG A 1 108 ? -13.016 0.308 29.777 1.00 93.50 108 ARG A N 1
ATOM 867 C CA . ARG A 1 108 ? -12.321 -0.749 29.026 1.00 93.50 108 ARG A CA 1
ATOM 868 C C . ARG A 1 108 ? -12.738 -0.753 27.554 1.00 93.50 108 ARG A C 1
ATOM 870 O O . ARG A 1 108 ? -11.855 -0.745 26.698 1.00 93.50 108 ARG A O 1
ATOM 877 N N . LYS A 1 109 ? -14.033 -0.566 27.278 1.00 94.25 109 LYS A N 1
ATOM 878 C CA . LYS A 1 109 ? -14.557 -0.440 25.916 1.00 94.25 109 LYS A CA 1
ATOM 879 C C . LYS A 1 109 ? -13.881 0.713 25.184 1.00 94.25 109 LYS A C 1
ATOM 881 O O . LYS A 1 109 ? -13.348 0.529 24.097 1.00 94.25 109 LYS A O 1
ATOM 886 N N . LYS A 1 110 ? -13.832 1.895 25.805 1.00 95.75 110 LYS A N 1
ATOM 887 C CA . LYS A 1 110 ? -13.193 3.074 25.202 1.00 95.75 110 LYS A CA 1
ATOM 888 C C . LYS A 1 110 ? -11.697 2.858 24.944 1.00 95.75 110 LYS A C 1
ATOM 890 O O . LYS A 1 110 ? -11.164 3.333 23.945 1.00 95.75 110 LYS A O 1
ATOM 895 N N . TYR A 1 111 ? -11.013 2.131 25.826 1.00 95.06 111 TYR A N 1
ATOM 896 C CA . TYR A 1 111 ? -9.618 1.753 25.613 1.00 95.06 111 TYR A CA 1
ATOM 897 C C . TYR A 1 111 ? -9.460 0.815 24.406 1.00 95.06 111 TYR A C 1
ATOM 899 O O . TYR A 1 111 ? -8.580 1.040 23.577 1.00 95.06 111 TYR A O 1
ATOM 907 N N . GLN A 1 112 ? -10.337 -0.175 24.246 1.00 93.94 112 GLN A N 1
ATOM 908 C CA . GLN A 1 112 ? -10.334 -1.077 23.088 1.00 93.94 112 GLN A CA 1
ATOM 909 C C . GLN A 1 112 ? -10.663 -0.364 21.779 1.00 93.94 112 GLN A C 1
ATOM 911 O O . GLN A 1 112 ? -9.984 -0.604 20.788 1.00 93.94 112 GLN A O 1
ATOM 916 N N . GLU A 1 113 ? -11.609 0.575 21.785 1.00 93.38 113 GLU A N 1
ATOM 917 C CA . GLU A 1 113 ? -11.884 1.440 20.630 1.00 93.38 113 GLU A CA 1
ATOM 918 C C . GLU A 1 113 ? -10.650 2.269 20.249 1.00 93.38 113 GLU A C 1
ATOM 920 O O . GLU A 1 113 ? -10.320 2.389 19.072 1.00 93.38 113 GLU A O 1
ATOM 925 N N . SER A 1 114 ? -9.902 2.777 21.236 1.00 95.81 114 SER A N 1
ATOM 926 C CA . SER A 1 114 ? -8.645 3.487 20.965 1.00 95.81 114 SER A CA 1
ATOM 927 C C . SER A 1 114 ? -7.549 2.578 20.396 1.00 95.81 114 SER A C 1
ATOM 929 O O . SER A 1 114 ? -6.738 3.027 19.589 1.00 95.81 114 SER A O 1
ATOM 931 N N . LEU A 1 115 ? -7.512 1.303 20.802 1.00 93.44 115 LEU A N 1
ATOM 932 C CA . LEU A 1 115 ? -6.598 0.314 20.231 1.00 93.44 115 LEU A CA 1
ATOM 933 C C . LEU A 1 115 ? -6.998 -0.040 18.800 1.00 93.44 115 LEU A C 1
ATOM 935 O O . LEU A 1 115 ? -6.121 -0.112 17.946 1.00 93.44 115 LEU A O 1
ATOM 939 N N . LEU A 1 116 ? -8.297 -0.190 18.535 1.00 95.12 116 LEU A N 1
ATOM 940 C CA . LEU A 1 116 ? -8.830 -0.441 17.200 1.00 95.12 116 LEU A CA 1
ATOM 941 C C . LEU A 1 116 ? -8.449 0.697 16.246 1.00 95.12 116 LEU A C 1
ATOM 943 O O . LEU A 1 116 ? -7.844 0.433 15.216 1.00 95.12 116 LEU A O 1
ATOM 947 N N . ALA A 1 117 ? -8.655 1.954 16.649 1.00 95.25 117 ALA A N 1
ATOM 948 C CA . ALA A 1 117 ? -8.257 3.115 15.850 1.00 95.25 117 ALA A CA 1
ATOM 949 C C . ALA A 1 117 ? -6.743 3.149 15.549 1.00 95.25 117 ALA A C 1
ATOM 951 O O . ALA A 1 117 ? -6.329 3.498 14.446 1.00 95.25 117 ALA A O 1
ATOM 952 N N . LYS A 1 118 ? -5.896 2.756 16.513 1.00 95.12 118 LYS A N 1
ATOM 953 C CA . LYS A 1 118 ? -4.445 2.629 16.284 1.00 95.12 118 LYS A CA 1
ATOM 954 C C . LYS A 1 118 ? -4.119 1.503 15.304 1.00 95.12 118 LYS A C 1
ATOM 956 O O . LYS A 1 118 ? -3.231 1.672 14.476 1.00 95.12 118 LYS A O 1
ATOM 961 N N . THR A 1 119 ? -4.804 0.366 15.406 1.00 94.44 119 THR A N 1
ATOM 962 C CA . THR A 1 119 ? -4.637 -0.759 14.476 1.00 94.44 119 THR A CA 1
ATOM 963 C C . THR A 1 119 ? -5.075 -0.388 13.061 1.00 94.44 119 THR A C 1
ATOM 965 O O . THR A 1 119 ? -4.375 -0.744 12.119 1.00 94.44 119 THR A O 1
ATOM 968 N N . ASP A 1 120 ? -6.158 0.370 12.903 1.00 94.75 120 ASP A N 1
ATOM 969 C CA . ASP A 1 120 ? -6.617 0.849 11.594 1.00 94.75 120 ASP A CA 1
ATOM 970 C C . ASP A 1 120 ? -5.591 1.796 10.955 1.00 94.75 120 ASP A C 1
ATOM 972 O O . ASP A 1 120 ? -5.239 1.629 9.790 1.00 94.75 120 ASP A O 1
ATOM 976 N N . ALA A 1 121 ? -5.015 2.715 11.739 1.00 96.00 121 ALA A N 1
ATOM 977 C CA . ALA A 1 121 ? -3.930 3.576 11.265 1.00 96.00 121 ALA A CA 1
ATOM 978 C C . ALA A 1 121 ? -2.683 2.769 10.848 1.00 96.00 121 ALA A C 1
ATOM 980 O O . ALA A 1 121 ? -2.048 3.073 9.839 1.00 96.00 121 ALA A O 1
ATOM 981 N N . GLN A 1 122 ? -2.334 1.715 11.595 1.00 93.69 122 GLN A N 1
ATOM 982 C CA . GLN A 1 122 ? -1.228 0.819 11.237 1.00 93.69 122 GLN A CA 1
ATOM 983 C C . GLN A 1 122 ? -1.517 0.012 9.964 1.00 93.69 122 GLN A C 1
ATOM 985 O O . GLN A 1 122 ? -0.608 -0.199 9.162 1.00 93.69 122 GLN A O 1
ATOM 990 N N . LEU A 1 123 ? -2.761 -0.431 9.763 1.00 95.00 123 LEU A N 1
ATOM 991 C CA . LEU A 1 123 ? -3.186 -1.101 8.533 1.00 95.00 123 LEU A CA 1
ATOM 992 C C . LEU A 1 123 ? -3.047 -0.168 7.327 1.00 95.00 123 LEU A C 1
ATOM 994 O O . LEU A 1 123 ? -2.427 -0.559 6.342 1.00 95.00 123 LEU A O 1
ATOM 998 N N . GLU A 1 124 ? -3.510 1.078 7.437 1.00 95.25 124 GLU A N 1
ATOM 999 C CA . GLU A 1 124 ? -3.352 2.086 6.380 1.00 95.25 124 GLU A CA 1
ATOM 1000 C C . GLU A 1 124 ? -1.867 2.328 6.048 1.00 95.25 124 GLU A C 1
ATOM 1002 O O . GLU A 1 124 ? -1.474 2.417 4.883 1.00 95.25 124 GLU A O 1
ATOM 1007 N N . GLN A 1 125 ? -1.005 2.395 7.069 1.00 94.81 125 GLN A N 1
ATOM 1008 C CA . GLN A 1 125 ? 0.442 2.512 6.873 1.00 94.81 125 GLN A CA 1
ATOM 1009 C C . GLN A 1 125 ? 1.033 1.298 6.138 1.00 94.81 125 GLN A C 1
ATOM 1011 O O . GLN A 1 125 ? 1.871 1.477 5.252 1.00 94.81 125 GLN A O 1
ATOM 1016 N N . LEU A 1 126 ? 0.602 0.074 6.466 1.00 94.06 126 LEU A N 1
ATOM 1017 C CA . LEU A 1 126 ? 1.051 -1.140 5.775 1.00 94.06 126 LEU A CA 1
ATOM 1018 C C . LEU A 1 126 ? 0.572 -1.194 4.322 1.00 94.06 126 LEU A C 1
ATOM 1020 O O . LEU A 1 126 ? 1.325 -1.639 3.454 1.00 94.06 126 LEU A O 1
ATOM 1024 N N . GLU A 1 127 ? -0.644 -0.736 4.038 1.00 91.19 127 GLU A N 1
ATOM 1025 C CA . GLU A 1 127 ? -1.172 -0.654 2.671 1.00 91.19 127 GLU A CA 1
ATOM 1026 C C . GLU A 1 127 ? -0.365 0.334 1.822 1.00 91.19 127 GLU A C 1
ATOM 1028 O O . GLU A 1 127 ? 0.084 -0.017 0.727 1.00 91.19 127 GLU A O 1
ATOM 1033 N N . LYS A 1 128 ? -0.074 1.524 2.365 1.00 94.31 128 LYS A N 1
ATOM 1034 C CA . LYS A 1 128 ? 0.806 2.515 1.721 1.00 94.31 128 LYS A CA 1
ATOM 1035 C C . LYS A 1 128 ? 2.210 1.969 1.467 1.00 94.31 128 LYS A C 1
ATOM 1037 O O . LYS A 1 128 ? 2.769 2.185 0.390 1.00 94.31 128 LYS A O 1
ATOM 1042 N N . LEU A 1 129 ? 2.780 1.255 2.440 1.00 92.12 129 LEU A N 1
ATOM 1043 C CA . LEU A 1 129 ? 4.105 0.650 2.306 1.00 92.12 129 LEU A CA 1
ATOM 1044 C C . LEU A 1 129 ? 4.106 -0.449 1.239 1.00 92.12 129 LEU A C 1
ATOM 1046 O O . LEU A 1 129 ? 5.012 -0.490 0.413 1.00 92.12 129 LEU A O 1
ATOM 1050 N N . THR A 1 130 ? 3.083 -1.303 1.222 1.00 90.44 130 THR A N 1
ATOM 1051 C CA . THR A 1 130 ? 2.955 -2.380 0.232 1.00 90.44 130 THR A CA 1
ATOM 1052 C C . THR A 1 130 ? 2.851 -1.805 -1.178 1.00 90.44 130 THR A C 1
ATOM 1054 O O . THR A 1 130 ? 3.619 -2.205 -2.049 1.00 90.44 130 THR A O 1
ATOM 1057 N N . SER A 1 131 ? 1.993 -0.799 -1.381 1.00 90.81 131 SER A N 1
ATOM 1058 C CA . SER A 1 131 ? 1.861 -0.112 -2.672 1.00 90.81 131 SER A CA 1
ATOM 1059 C C . SER A 1 131 ? 3.168 0.568 -3.104 1.00 90.81 131 SER A C 1
ATOM 1061 O O . SER A 1 131 ? 3.578 0.449 -4.257 1.00 90.81 131 SER A O 1
ATOM 1063 N N . SER A 1 132 ? 3.881 1.207 -2.171 1.00 92.25 132 SER A N 1
ATOM 1064 C CA . SER A 1 132 ? 5.193 1.811 -2.450 1.00 92.25 132 SER A CA 1
ATOM 1065 C C . SER A 1 132 ? 6.244 0.772 -2.861 1.00 92.25 132 SER A C 1
ATOM 1067 O O . SER A 1 132 ? 7.040 1.026 -3.762 1.00 92.25 132 SER A O 1
ATOM 1069 N N . VAL A 1 133 ? 6.253 -0.406 -2.227 1.00 91.12 133 VAL A N 1
ATOM 1070 C CA . VAL A 1 133 ? 7.167 -1.508 -2.579 1.00 91.12 133 VAL A CA 1
ATOM 1071 C C . VAL A 1 133 ? 6.827 -2.093 -3.950 1.00 91.12 133 VAL A C 1
ATOM 1073 O O . VAL A 1 133 ? 7.733 -2.375 -4.735 1.00 91.12 133 VAL A O 1
ATOM 1076 N N . GLU A 1 134 ? 5.543 -2.251 -4.265 1.00 87.12 134 GLU A N 1
ATOM 1077 C CA . GLU A 1 134 ? 5.087 -2.700 -5.585 1.00 87.12 134 GLU A CA 1
ATOM 1078 C C . GLU A 1 134 ? 5.484 -1.698 -6.678 1.00 87.12 134 GLU A C 1
ATOM 1080 O O . GLU A 1 134 ? 6.047 -2.091 -7.701 1.00 87.12 134 GLU A O 1
ATOM 1085 N N . PHE A 1 135 ? 5.309 -0.400 -6.427 1.00 91.75 135 PHE A N 1
ATOM 1086 C CA . PHE A 1 135 ? 5.764 0.652 -7.334 1.00 91.75 135 PHE A CA 1
ATOM 1087 C C . PHE A 1 135 ? 7.287 0.626 -7.534 1.00 91.75 135 PHE A C 1
ATOM 1089 O O . PHE A 1 135 ? 7.764 0.649 -8.669 1.00 91.75 135 PHE A O 1
ATOM 1096 N N . ALA A 1 136 ? 8.060 0.505 -6.451 1.00 90.50 136 ALA A N 1
ATOM 1097 C CA . ALA A 1 136 ? 9.517 0.401 -6.526 1.00 90.50 136 ALA A CA 1
ATOM 1098 C C . ALA A 1 136 ? 9.978 -0.854 -7.294 1.00 90.50 136 ALA A C 1
ATOM 1100 O O . ALA A 1 136 ? 10.992 -0.809 -7.993 1.00 90.50 136 ALA A O 1
ATOM 1101 N N . SER A 1 137 ? 9.226 -1.960 -7.212 1.00 88.38 137 SER A N 1
ATOM 1102 C CA . SER A 1 137 ? 9.472 -3.158 -8.025 1.00 88.38 137 SER A CA 1
ATOM 1103 C C . SER A 1 137 ? 9.352 -2.862 -9.512 1.00 88.38 137 SER A C 1
ATOM 1105 O O . SER A 1 137 ? 10.258 -3.178 -10.277 1.00 88.38 137 SER A O 1
ATOM 1107 N N . ILE A 1 138 ? 8.251 -2.226 -9.913 1.00 90.06 138 ILE A N 1
ATOM 1108 C CA . ILE A 1 138 ? 8.007 -1.868 -11.312 1.00 90.06 138 ILE A CA 1
ATOM 1109 C C . ILE A 1 138 ? 9.087 -0.894 -11.787 1.00 90.06 138 ILE A C 1
ATOM 1111 O O . ILE A 1 138 ? 9.646 -1.060 -12.868 1.00 90.06 138 ILE A O 1
ATOM 1115 N N . GLN A 1 139 ? 9.438 0.093 -10.961 1.00 91.50 139 GLN A N 1
ATOM 1116 C CA . GLN A 1 139 ? 10.486 1.057 -11.281 1.00 91.50 139 GLN A CA 1
ATOM 1117 C C . GLN A 1 139 ? 11.841 0.377 -11.515 1.00 91.50 139 GLN A C 1
ATOM 1119 O O . GLN A 1 139 ? 12.547 0.730 -12.460 1.00 91.50 139 GLN A O 1
ATOM 1124 N N . LYS A 1 140 ? 12.200 -0.623 -10.701 1.00 91.94 140 LYS A N 1
ATOM 1125 C CA . LYS A 1 140 ? 13.404 -1.434 -10.918 1.00 91.94 140 LYS A CA 1
ATOM 1126 C C . LYS A 1 140 ? 13.366 -2.136 -12.277 1.00 91.94 140 LYS A C 1
ATOM 1128 O O . LYS A 1 140 ? 14.370 -2.107 -12.987 1.00 91.94 140 LYS A O 1
ATOM 1133 N N . ASP A 1 141 ? 12.238 -2.741 -12.639 1.00 91.12 141 ASP A N 1
ATOM 1134 C CA . ASP A 1 141 ? 12.099 -3.465 -13.906 1.00 91.12 141 ASP A CA 1
ATOM 1135 C C . ASP A 1 141 ? 12.178 -2.517 -15.112 1.00 91.12 141 ASP A C 1
ATOM 1137 O O . ASP A 1 141 ? 12.867 -2.818 -16.087 1.00 91.12 141 ASP A O 1
ATOM 1141 N N . VAL A 1 142 ? 11.573 -1.327 -15.018 1.00 94.19 142 VAL A N 1
ATOM 1142 C CA . VAL A 1 142 ? 11.692 -0.269 -16.037 1.00 94.19 142 VAL A CA 1
ATOM 1143 C C . VAL A 1 142 ? 13.146 0.171 -16.196 1.00 94.19 142 VAL A C 1
ATOM 1145 O O . VAL A 1 142 ? 13.652 0.231 -17.316 1.00 94.19 142 VAL A O 1
ATOM 1148 N N . VAL A 1 143 ? 13.852 0.433 -15.093 1.00 94.25 143 VAL A N 1
ATOM 1149 C CA . VAL A 1 143 ? 15.272 0.816 -15.135 1.00 94.25 143 VAL A CA 1
ATOM 1150 C C . VAL A 1 143 ? 16.124 -0.303 -15.737 1.00 94.25 143 VAL A C 1
ATOM 1152 O O . VAL A 1 143 ? 17.004 -0.029 -16.551 1.00 94.25 143 VAL A O 1
ATOM 1155 N N . PHE A 1 144 ? 15.854 -1.564 -15.397 1.00 94.00 144 PHE A N 1
ATOM 1156 C CA . PHE A 1 144 ? 16.557 -2.711 -15.972 1.00 94.00 144 PHE A CA 1
ATOM 1157 C C . PHE A 1 144 ? 16.274 -2.877 -17.475 1.00 94.00 144 PHE A C 1
ATOM 1159 O O . PHE A 1 144 ? 17.179 -3.222 -18.240 1.00 94.00 144 PHE A O 1
ATOM 1166 N N . GLY A 1 145 ? 15.047 -2.594 -17.919 1.00 94.44 145 GLY A N 1
ATOM 1167 C CA . GLY A 1 145 ? 14.675 -2.546 -19.334 1.00 94.44 145 GLY A CA 1
ATOM 1168 C C . GLY A 1 145 ? 15.404 -1.434 -20.088 1.00 94.44 145 GLY A C 1
ATOM 1169 O O . GLY A 1 145 ? 16.004 -1.696 -21.127 1.00 94.44 145 GLY A O 1
ATOM 1170 N N . LEU A 1 146 ? 15.446 -0.221 -19.527 1.00 95.44 146 LEU A N 1
ATOM 1171 C CA . LEU A 1 146 ? 16.197 0.905 -20.095 1.00 95.44 146 LEU A CA 1
ATOM 1172 C C . LEU A 1 146 ? 17.696 0.597 -20.186 1.00 95.44 146 LEU A C 1
ATOM 1174 O O . LEU A 1 146 ? 18.305 0.838 -21.219 1.00 95.44 146 LEU A O 1
ATOM 1178 N N . GLN A 1 147 ? 18.290 0.005 -19.146 1.00 94.44 147 GLN A N 1
ATOM 1179 C CA . GLN A 1 147 ? 19.702 -0.391 -19.163 1.00 94.44 147 GLN A CA 1
ATOM 1180 C C . GLN A 1 147 ? 20.010 -1.421 -20.254 1.00 94.44 147 GLN A C 1
ATOM 1182 O O . GLN A 1 147 ? 21.052 -1.328 -20.899 1.00 94.44 147 GLN A O 1
ATOM 1187 N N . GLN A 1 148 ? 19.132 -2.404 -20.462 1.00 95.00 148 GLN A N 1
ATOM 1188 C CA . GLN A 1 148 ? 19.286 -3.368 -21.553 1.00 95.00 148 GLN A CA 1
ATOM 1189 C C . GLN A 1 148 ? 19.107 -2.707 -22.919 1.00 95.00 148 GLN A C 1
ATOM 1191 O O . GLN A 1 148 ? 19.929 -2.939 -23.799 1.00 95.00 148 GLN A O 1
ATOM 1196 N N . GLY A 1 149 ? 18.102 -1.843 -23.078 1.00 93.69 149 GLY A N 1
ATOM 1197 C CA . GLY A 1 149 ? 17.896 -1.076 -24.307 1.00 93.69 149 GLY A CA 1
ATOM 1198 C C . GLY A 1 149 ? 19.114 -0.223 -24.663 1.00 93.69 149 GLY A C 1
ATOM 1199 O O . GLY A 1 149 ? 19.581 -0.270 -25.796 1.00 93.69 149 GLY A O 1
ATOM 1200 N N . THR A 1 150 ? 19.699 0.473 -23.684 1.00 93.44 150 THR A N 1
ATOM 1201 C CA . THR A 1 150 ? 20.937 1.238 -23.880 1.00 93.44 150 THR A CA 1
ATOM 1202 C C . THR A 1 150 ? 22.105 0.336 -24.268 1.00 93.44 150 THR A C 1
ATOM 1204 O O . THR A 1 150 ? 22.851 0.697 -25.170 1.00 93.44 150 THR A O 1
ATOM 1207 N N . LYS A 1 151 ? 22.264 -0.840 -23.641 1.00 93.88 151 LYS A N 1
ATOM 1208 C CA . LYS A 1 151 ? 23.321 -1.799 -24.013 1.00 93.88 151 LYS A CA 1
ATOM 1209 C C . LYS A 1 151 ? 23.183 -2.260 -25.464 1.00 93.88 151 LYS A C 1
ATOM 1211 O O . LYS A 1 151 ? 24.147 -2.163 -26.216 1.00 93.88 151 LYS A O 1
ATOM 1216 N N . VAL A 1 152 ? 21.981 -2.665 -25.869 1.00 92.62 152 VAL A N 1
ATOM 1217 C CA . VAL A 1 152 ? 21.697 -3.070 -27.255 1.00 92.62 152 VAL A CA 1
ATOM 1218 C C . VAL A 1 152 ? 21.962 -1.914 -28.217 1.00 92.62 152 VAL A C 1
ATOM 1220 O O . VAL A 1 152 ? 22.607 -2.102 -29.241 1.00 92.62 152 VAL A O 1
ATOM 1223 N N . LEU A 1 153 ? 21.541 -0.695 -27.874 1.00 89.19 153 LEU A N 1
ATOM 1224 C CA . LEU A 1 153 ? 21.801 0.477 -28.708 1.00 89.19 153 LEU A CA 1
ATOM 1225 C C . LEU A 1 153 ? 23.303 0.769 -28.835 1.00 89.19 153 LEU A C 1
ATOM 1227 O O . LEU A 1 153 ? 23.770 1.088 -29.923 1.00 89.19 153 LEU A O 1
ATOM 1231 N N . THR A 1 154 ? 24.080 0.624 -27.756 1.00 87.50 154 THR A N 1
ATOM 1232 C CA . THR A 1 154 ? 25.542 0.781 -27.816 1.00 87.50 154 THR A CA 1
ATOM 1233 C C . THR A 1 154 ? 26.222 -0.310 -28.637 1.00 87.50 154 THR A C 1
ATOM 1235 O O . THR A 1 154 ? 27.204 -0.022 -29.317 1.00 87.50 154 THR A O 1
ATOM 1238 N N . GLU A 1 155 ? 25.706 -1.539 -28.609 1.00 88.88 155 GLU A N 1
ATOM 1239 C CA . GLU A 1 155 ? 26.184 -2.637 -29.455 1.00 88.88 155 GLU A CA 1
ATOM 1240 C C . GLU A 1 155 ? 25.879 -2.352 -30.930 1.00 88.88 155 GLU A C 1
ATOM 1242 O O . GLU A 1 155 ? 26.797 -2.381 -31.743 1.00 88.88 155 GLU A O 1
ATOM 1247 N N . ILE A 1 156 ? 24.652 -1.933 -31.257 1.00 85.50 156 ILE A N 1
ATOM 1248 C CA . ILE A 1 156 ? 24.267 -1.514 -32.614 1.00 85.50 156 ILE A CA 1
ATOM 1249 C C . ILE A 1 156 ? 25.135 -0.344 -33.095 1.00 85.50 156 ILE A C 1
ATOM 1251 O O . ILE A 1 156 ? 25.653 -0.375 -34.207 1.00 85.50 156 ILE A O 1
ATOM 1255 N N . HIS A 1 157 ? 25.351 0.681 -32.267 1.00 80.81 157 HIS A N 1
ATOM 1256 C CA . HIS A 1 157 ? 26.232 1.798 -32.621 1.00 80.81 157 HIS A CA 1
ATOM 1257 C C . HIS A 1 157 ? 27.674 1.344 -32.869 1.00 80.81 157 HIS A C 1
ATOM 1259 O O . HIS A 1 157 ? 28.340 1.896 -33.741 1.00 80.81 157 HIS A O 1
ATOM 1265 N N . ARG A 1 158 ? 28.158 0.337 -32.138 1.00 84.00 158 ARG A N 1
ATOM 1266 C CA . ARG A 1 158 ? 29.489 -0.242 -32.348 1.00 84.00 158 ARG A CA 1
ATOM 1267 C C . ARG A 1 158 ? 29.560 -1.063 -33.638 1.00 84.00 158 ARG A C 1
ATOM 1269 O O . ARG A 1 158 ? 30.561 -0.976 -34.341 1.00 84.00 158 ARG A O 1
ATOM 1276 N N . GLU A 1 159 ? 28.522 -1.830 -33.955 1.00 80.88 159 GLU A N 1
ATOM 1277 C CA . GLU A 1 159 ? 28.430 -2.631 -35.184 1.00 80.88 159 GLU A CA 1
ATOM 1278 C C . GLU A 1 159 ? 28.262 -1.767 -36.440 1.00 80.88 159 GLU A C 1
ATOM 1280 O O . GLU A 1 159 ? 28.880 -2.054 -37.461 1.00 80.88 159 GLU A O 1
ATOM 1285 N N . MET A 1 160 ? 27.516 -0.661 -36.356 1.00 70.94 160 MET A N 1
ATOM 1286 C CA . MET A 1 160 ? 27.389 0.333 -37.434 1.00 70.94 160 MET A CA 1
ATOM 1287 C C . MET A 1 160 ? 28.649 1.203 -37.612 1.00 70.94 160 MET A C 1
ATOM 1289 O O . MET A 1 160 ? 28.640 2.153 -38.390 1.00 70.94 160 MET A O 1
ATOM 1293 N N . GLY A 1 161 ? 29.739 0.886 -36.905 1.00 71.69 161 GLY A N 1
ATOM 1294 C CA . GLY A 1 161 ? 31.043 1.531 -37.056 1.00 71.69 161 GLY A CA 1
ATOM 1295 C C . GLY A 1 161 ? 31.214 2.848 -36.292 1.00 71.69 161 GLY A C 1
ATOM 1296 O O . GLY A 1 161 ? 32.194 3.558 -36.507 1.00 71.69 161 GLY A O 1
ATOM 1297 N N . GLY A 1 162 ? 30.299 3.165 -35.372 1.00 73.19 162 GLY A N 1
ATOM 1298 C CA . GLY A 1 162 ? 30.416 4.290 -34.446 1.00 73.19 162 GLY A CA 1
ATOM 1299 C C . GLY A 1 162 ? 30.594 5.652 -35.124 1.00 73.19 162 GLY A C 1
ATOM 1300 O O . GLY A 1 162 ? 30.164 5.880 -36.252 1.00 73.19 162 GLY A O 1
ATOM 1301 N N . ILE A 1 163 ? 31.241 6.576 -34.409 1.00 69.19 163 ILE A N 1
ATOM 1302 C CA . ILE A 1 163 ? 31.609 7.902 -34.934 1.00 69.19 163 ILE A CA 1
ATOM 1303 C C . ILE A 1 163 ? 32.610 7.783 -36.091 1.00 69.19 163 ILE A C 1
ATOM 1305 O O . ILE A 1 163 ? 32.541 8.565 -37.030 1.00 69.19 163 I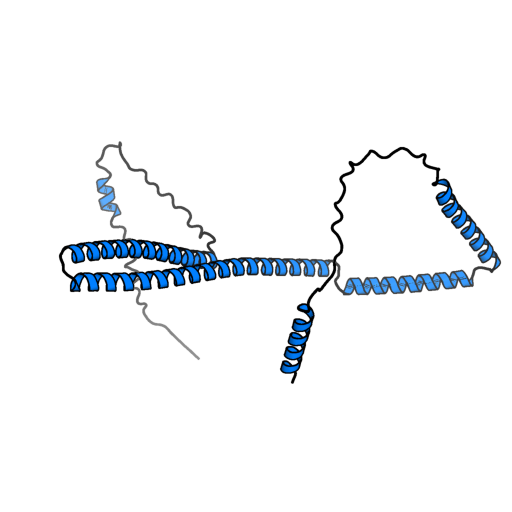LE A O 1
ATOM 1309 N N . GLU A 1 164 ? 33.485 6.779 -36.065 1.00 70.00 164 GLU A N 1
ATOM 1310 C CA . GLU A 1 164 ? 34.554 6.590 -37.052 1.00 70.00 164 GLU A CA 1
ATOM 1311 C C . GLU A 1 164 ? 34.005 6.261 -38.449 1.00 70.00 164 GLU A C 1
ATOM 1313 O O . GLU A 1 164 ? 34.511 6.766 -39.450 1.00 70.00 164 GLU A O 1
ATOM 1318 N N . HIS A 1 165 ? 32.937 5.462 -38.548 1.00 69.25 165 HIS A N 1
ATOM 1319 C CA . HIS A 1 165 ? 32.286 5.190 -39.831 1.00 69.25 165 HIS A CA 1
ATOM 1320 C C . HIS A 1 165 ? 31.517 6.401 -40.357 1.00 69.25 165 HIS A C 1
ATOM 1322 O O . HIS A 1 165 ? 31.557 6.656 -41.557 1.00 69.25 165 HIS A O 1
ATOM 1328 N N . VAL A 1 166 ? 30.882 7.180 -39.474 1.00 72.69 166 VAL A N 1
ATOM 1329 C CA . VAL A 1 166 ? 30.229 8.443 -39.854 1.00 72.69 166 VAL A CA 1
ATOM 1330 C C . VAL A 1 166 ? 31.265 9.460 -40.347 1.00 72.69 166 VAL A C 1
ATOM 1332 O O . VAL A 1 166 ? 31.060 10.074 -41.390 1.00 72.69 166 VAL A O 1
ATOM 1335 N N . GLU A 1 167 ? 32.403 9.592 -39.663 1.00 73.25 167 GLU A N 1
ATOM 1336 C CA . GLU A 1 167 ? 33.508 10.470 -40.067 1.00 73.25 167 GLU A CA 1
ATOM 1337 C C . GLU A 1 167 ? 34.127 10.028 -41.404 1.00 73.25 167 GLU A C 1
ATOM 1339 O O . GLU A 1 167 ? 34.345 10.861 -42.286 1.00 73.25 167 GLU A O 1
ATOM 1344 N N . LYS A 1 168 ? 34.305 8.716 -41.617 1.00 77.94 168 LYS A N 1
ATOM 1345 C CA . LYS A 1 168 ? 34.759 8.163 -42.903 1.00 77.94 168 LYS A CA 1
ATOM 1346 C C . LYS A 1 168 ? 33.765 8.432 -44.036 1.00 77.94 168 LYS A C 1
ATOM 1348 O O . LYS A 1 168 ? 34.184 8.854 -45.106 1.00 77.94 168 LYS A O 1
ATOM 1353 N N . LEU A 1 169 ? 32.465 8.238 -43.804 1.00 77.50 169 LEU A N 1
ATOM 1354 C CA . LEU A 1 169 ? 31.410 8.536 -44.783 1.00 77.50 169 LEU A CA 1
ATOM 1355 C C . LEU A 1 169 ? 31.370 10.023 -45.145 1.00 77.50 169 LEU A C 1
ATOM 1357 O O . LEU A 1 169 ? 31.197 10.367 -46.313 1.00 77.50 169 LEU A O 1
ATOM 1361 N N . MET A 1 170 ? 31.547 10.913 -44.165 1.00 77.06 170 MET A N 1
ATOM 1362 C CA . MET A 1 170 ? 31.622 12.352 -44.422 1.00 77.06 170 MET A CA 1
ATOM 1363 C C . MET A 1 170 ? 32.880 12.731 -45.211 1.00 77.06 170 MET A C 1
ATOM 1365 O O . MET A 1 170 ? 32.778 13.550 -46.122 1.00 77.06 170 MET A O 1
ATOM 1369 N N . GLY A 1 171 ? 34.028 12.112 -44.915 1.00 82.25 171 GLY A N 1
ATOM 1370 C CA . GLY A 1 171 ? 35.257 12.274 -45.698 1.00 82.25 171 GLY A CA 1
ATOM 1371 C C . GLY A 1 171 ? 35.091 11.806 -47.146 1.00 82.25 171 GLY A C 1
ATOM 1372 O O . GLY A 1 171 ? 35.316 12.580 -48.069 1.00 82.25 171 GLY A O 1
ATOM 1373 N N . GLU A 1 172 ? 34.583 10.587 -47.351 1.00 79.31 172 GLU A N 1
ATOM 1374 C CA . GLU A 1 172 ? 34.323 10.023 -48.685 1.00 79.31 172 GLU A CA 1
ATOM 1375 C C . GLU A 1 172 ? 33.306 10.859 -49.482 1.00 79.31 172 GLU A C 1
ATOM 1377 O O . GLU A 1 172 ? 33.461 11.043 -50.688 1.00 79.31 172 GLU A O 1
ATOM 1382 N N . THR A 1 173 ? 32.290 11.420 -48.818 1.00 80.50 173 THR A N 1
ATOM 1383 C CA . THR A 1 173 ? 31.302 12.299 -49.465 1.00 80.50 173 THR A CA 1
ATOM 1384 C C . THR A 1 173 ? 31.914 13.646 -49.849 1.00 80.50 173 THR A C 1
ATOM 1386 O O . THR A 1 173 ? 31.645 14.152 -50.937 1.00 80.50 173 THR A O 1
ATOM 1389 N N . ALA A 1 174 ? 32.748 14.232 -48.987 1.00 81.62 174 ALA A N 1
ATOM 1390 C CA . ALA A 1 174 ? 33.442 15.481 -49.289 1.00 81.62 174 ALA A CA 1
ATOM 1391 C C . ALA A 1 174 ? 34.421 15.313 -50.464 1.00 81.62 174 ALA A C 1
ATOM 1393 O O . ALA A 1 174 ? 34.433 16.152 -51.368 1.00 81.62 174 ALA A O 1
ATOM 1394 N N . ASP A 1 175 ? 35.163 14.204 -50.496 1.00 82.62 175 ASP A N 1
ATOM 1395 C CA . ASP A 1 175 ? 36.072 13.861 -51.593 1.00 82.62 175 ASP A CA 1
ATOM 1396 C C . ASP A 1 175 ? 35.308 13.588 -52.899 1.00 82.62 175 ASP A C 1
ATOM 1398 O O . ASP A 1 175 ? 35.713 14.059 -53.962 1.00 82.62 175 ASP A O 1
ATOM 1402 N N . ALA A 1 176 ? 34.160 12.903 -52.839 1.00 80.62 176 ALA A N 1
ATOM 1403 C CA . ALA A 1 176 ? 33.302 12.681 -54.005 1.00 80.62 176 ALA A CA 1
ATOM 1404 C C . ALA A 1 176 ? 32.730 13.992 -54.571 1.00 80.62 176 ALA A C 1
ATOM 1406 O O . ALA A 1 176 ? 32.691 14.168 -55.788 1.00 80.62 176 ALA A O 1
ATOM 1407 N N . ILE A 1 177 ? 32.333 14.934 -53.707 1.00 84.31 177 ILE A N 1
ATOM 1408 C CA . ILE A 1 177 ? 31.875 16.269 -54.124 1.00 84.31 177 ILE A CA 1
ATOM 1409 C C . ILE A 1 177 ? 33.026 17.058 -54.759 1.00 84.31 177 ILE A C 1
ATOM 1411 O O . ILE A 1 177 ? 32.826 17.715 -55.783 1.00 84.31 177 ILE A O 1
ATOM 1415 N N . ALA A 1 178 ? 34.230 16.992 -54.185 1.00 84.69 178 ALA A N 1
ATOM 1416 C CA . ALA A 1 178 ? 35.410 17.643 -54.745 1.00 84.69 178 ALA A CA 1
ATOM 1417 C C . ALA A 1 178 ? 35.771 17.067 -56.122 1.00 84.69 178 ALA A C 1
ATOM 1419 O O . ALA A 1 178 ? 35.971 17.834 -57.062 1.00 84.69 178 ALA A O 1
ATOM 1420 N N . TYR A 1 179 ? 35.753 15.740 -56.268 1.00 85.75 179 TYR A N 1
ATOM 1421 C CA . TYR A 1 179 ? 35.977 15.063 -57.544 1.00 85.75 179 TYR A CA 1
ATOM 1422 C C . TYR A 1 179 ? 34.898 15.406 -58.574 1.00 85.75 179 TYR A C 1
ATOM 1424 O O . TYR A 1 179 ? 35.215 15.737 -59.711 1.00 85.75 179 TYR A O 1
ATOM 1432 N N . GLN A 1 180 ? 33.618 15.398 -58.190 1.00 81.19 180 GLN A N 1
ATOM 1433 C CA . GLN A 1 180 ? 32.534 15.809 -59.083 1.00 81.19 180 GLN A CA 1
ATOM 1434 C C . GLN A 1 180 ? 32.723 17.255 -59.550 1.00 81.19 180 GLN A C 1
ATOM 1436 O O . GLN A 1 180 ? 32.486 17.556 -60.721 1.00 81.19 180 GLN A O 1
ATOM 1441 N N . LYS A 1 181 ? 33.160 18.149 -58.659 1.00 84.81 181 LYS A N 1
ATOM 1442 C CA . LYS A 1 181 ? 33.442 19.543 -58.999 1.00 84.81 181 LYS A CA 1
ATOM 1443 C C . LYS A 1 181 ? 34.644 19.667 -59.937 1.00 84.81 181 LYS A C 1
ATOM 1445 O O . LYS A 1 181 ? 34.548 20.405 -60.908 1.00 84.81 181 LYS A O 1
ATOM 1450 N N . GLU A 1 182 ? 35.716 18.918 -59.695 1.00 82.06 182 GLU A N 1
ATOM 1451 C CA . GLU A 1 182 ? 36.889 18.857 -60.576 1.00 82.06 182 GLU A CA 1
ATOM 1452 C C . GLU A 1 182 ? 36.513 18.327 -61.966 1.00 82.06 182 GLU A C 1
ATOM 1454 O O . GLU A 1 182 ? 36.857 18.939 -62.972 1.00 82.06 182 GLU A O 1
ATOM 1459 N N . VAL A 1 183 ? 35.729 17.248 -62.042 1.00 81.50 183 VAL A N 1
ATOM 1460 C CA . VAL A 1 183 ? 35.214 16.712 -63.311 1.00 81.50 183 VAL A CA 1
ATOM 1461 C C . VAL A 1 183 ? 34.306 17.726 -64.005 1.00 81.50 183 VAL A C 1
ATOM 1463 O O . VAL A 1 183 ? 34.429 17.915 -65.212 1.00 81.50 183 VAL A O 1
ATOM 1466 N N . SER A 1 184 ? 33.431 18.407 -63.261 1.00 81.56 184 SER A N 1
ATOM 1467 C CA . SER A 1 184 ? 32.551 19.448 -63.812 1.00 81.56 184 SER A CA 1
ATOM 1468 C C . SER A 1 184 ? 33.351 20.638 -64.350 1.00 81.56 184 SER A C 1
ATOM 1470 O O . SER A 1 184 ? 33.019 21.164 -65.405 1.00 81.56 184 SER A O 1
ATOM 1472 N N . GLU A 1 185 ? 34.427 21.040 -63.672 1.00 81.38 185 GLU A N 1
ATOM 1473 C CA . GLU A 1 185 ? 35.320 22.124 -64.100 1.00 81.38 185 GLU A CA 1
ATOM 1474 C C . GLU A 1 185 ? 36.170 21.719 -65.314 1.00 81.38 185 GLU A C 1
ATOM 1476 O O . GLU A 1 185 ? 36.304 22.487 -66.267 1.00 81.38 185 GLU A O 1
ATOM 1481 N N . MET A 1 186 ? 36.683 20.485 -65.340 1.00 77.31 186 MET A N 1
ATOM 1482 C CA . MET A 1 186 ? 37.383 19.930 -66.502 1.00 77.31 186 MET A CA 1
ATOM 1483 C C . MET A 1 186 ? 36.472 19.792 -67.724 1.00 77.31 186 MET A C 1
ATOM 1485 O O . MET A 1 186 ? 36.940 19.964 -68.852 1.00 77.31 186 MET A O 1
ATOM 1489 N N . LEU A 1 187 ? 35.200 19.449 -67.509 1.00 73.19 187 LEU A N 1
ATOM 1490 C CA . LEU A 1 187 ? 34.208 19.317 -68.566 1.00 73.19 187 LEU A CA 1
ATOM 1491 C C . LEU A 1 187 ? 33.777 20.704 -69.071 1.00 73.19 187 LEU A C 1
ATOM 1493 O O . LEU A 1 187 ? 33.894 20.958 -70.264 1.00 73.19 187 LEU A O 1
ATOM 1497 N N . GLY A 1 188 ? 33.425 21.637 -68.181 1.00 72.25 188 GLY A N 1
ATOM 1498 C CA . GLY A 1 188 ? 33.075 23.018 -68.544 1.00 72.25 188 GLY A CA 1
ATOM 1499 C C . GLY A 1 188 ? 34.223 23.808 -69.187 1.00 72.25 188 GLY A C 1
ATOM 1500 O O . GLY A 1 188 ? 33.991 24.671 -70.020 1.00 72.25 188 GLY A O 1
ATOM 1501 N N . GLY A 1 189 ? 35.484 23.486 -68.881 1.00 68.75 189 GLY A N 1
ATOM 1502 C CA . GLY A 1 189 ? 36.645 24.098 -69.542 1.00 68.75 189 GLY A CA 1
ATOM 1503 C C . GLY A 1 189 ? 36.977 23.536 -70.933 1.00 68.75 189 GLY A C 1
ATOM 1504 O O . GLY A 1 189 ? 37.872 24.060 -71.598 1.00 68.75 189 GLY A O 1
ATOM 1505 N N . ARG A 1 190 ? 36.325 22.446 -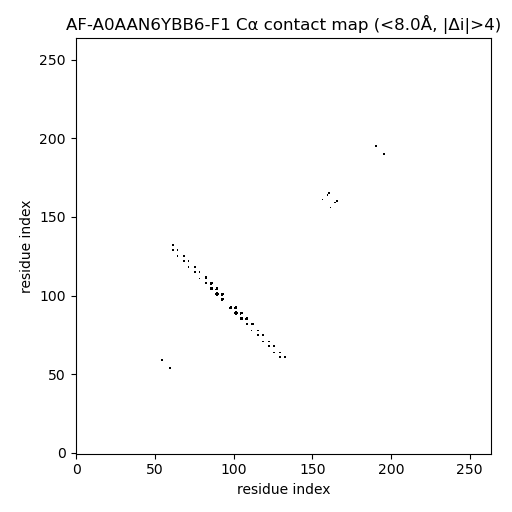71.361 1.00 61.72 190 ARG A N 1
ATOM 1506 C CA . ARG A 1 190 ? 36.602 21.739 -72.628 1.00 61.72 190 ARG A CA 1
ATOM 1507 C C . ARG A 1 190 ? 35.453 21.768 -73.632 1.00 61.72 190 ARG A C 1
ATOM 1509 O O . ARG A 1 190 ? 35.681 21.373 -74.774 1.00 61.72 190 ARG A O 1
ATOM 1516 N N . ILE A 1 191 ? 34.264 22.188 -73.220 1.00 67.31 191 ILE A N 1
ATOM 1517 C CA . ILE A 1 191 ? 33.090 22.300 -74.085 1.00 67.31 191 ILE A CA 1
ATOM 1518 C C . ILE A 1 191 ? 33.144 23.668 -74.789 1.00 67.31 191 ILE A C 1
ATOM 1520 O O . ILE A 1 191 ? 33.503 24.677 -74.183 1.00 67.31 191 ILE A O 1
ATOM 1524 N N . SER A 1 192 ? 32.893 23.696 -76.100 1.00 67.94 192 SER A N 1
ATOM 1525 C CA . SER A 1 192 ? 32.774 24.945 -76.862 1.00 67.94 192 SER A CA 1
ATOM 1526 C C . SER A 1 192 ? 31.402 25.570 -76.598 1.00 67.94 192 SER A C 1
ATOM 1528 O O . SER A 1 192 ? 30.436 24.834 -76.455 1.00 67.94 192 SER A O 1
ATOM 1530 N N . ASN A 1 193 ? 31.262 26.899 -76.639 1.00 70.75 193 ASN A N 1
ATOM 1531 C CA . ASN A 1 193 ? 29.960 27.576 -76.462 1.00 70.75 193 ASN A CA 1
ATOM 1532 C C . ASN A 1 193 ? 28.850 27.026 -77.386 1.00 70.75 193 ASN A C 1
ATOM 1534 O O . ASN A 1 193 ? 27.671 27.153 -77.092 1.00 70.75 193 ASN A O 1
ATOM 1538 N N . GLN A 1 194 ? 29.239 26.446 -78.524 1.00 68.81 194 GLN A N 1
ATOM 1539 C CA . GLN A 1 194 ? 28.336 25.837 -79.500 1.00 68.81 194 GLN A CA 1
ATOM 1540 C C . GLN A 1 194 ? 27.832 24.454 -79.051 1.00 68.81 194 GLN A C 1
ATOM 1542 O O . GLN A 1 194 ? 26.673 24.126 -79.262 1.00 68.81 194 GLN A O 1
ATOM 1547 N N . ASP A 1 195 ? 28.688 23.679 -78.381 1.00 73.06 195 ASP A N 1
ATOM 1548 C CA . ASP A 1 195 ? 28.323 22.394 -77.782 1.00 73.06 195 ASP A CA 1
ATOM 1549 C C . ASP A 1 195 ? 27.493 22.609 -76.494 1.00 73.06 195 ASP A C 1
ATOM 1551 O O . ASP A 1 195 ? 26.657 21.778 -76.155 1.00 73.06 195 ASP A O 1
ATOM 1555 N N . GLU A 1 196 ? 27.690 23.727 -75.777 1.00 73.88 196 GLU A N 1
ATOM 1556 C CA . GLU A 1 196 ? 26.830 24.124 -74.645 1.00 73.88 196 GLU A CA 1
ATOM 1557 C C . GLU A 1 196 ? 25.401 24.445 -75.106 1.00 73.88 196 GLU A C 1
ATOM 1559 O O . GLU A 1 196 ? 24.451 23.975 -74.488 1.00 73.88 196 GLU A O 1
ATOM 1564 N N . GLU A 1 197 ? 25.247 25.174 -76.217 1.00 77.31 197 GLU A N 1
ATOM 1565 C CA . GLU A 1 197 ? 23.940 25.500 -76.809 1.00 77.31 197 GLU A CA 1
ATOM 1566 C C . GLU A 1 197 ? 23.197 24.231 -77.274 1.00 77.31 197 GLU A C 1
ATOM 1568 O O . GLU A 1 197 ? 22.011 24.075 -76.990 1.00 77.31 197 GLU A O 1
ATOM 1573 N N . GLU A 1 198 ? 23.899 23.266 -77.888 1.00 81.62 198 GLU A N 1
ATOM 1574 C CA . GLU A 1 198 ? 23.315 21.965 -78.262 1.00 81.62 198 GLU A CA 1
ATOM 1575 C C . GLU A 1 198 ? 22.854 21.154 -77.035 1.00 81.62 198 GLU A C 1
ATOM 1577 O O . GLU A 1 198 ? 21.775 20.557 -77.052 1.00 81.62 198 GLU A O 1
ATOM 1582 N N . VAL A 1 199 ? 23.629 21.156 -75.944 1.00 82.00 199 VAL A N 1
ATOM 1583 C CA . VAL A 1 199 ? 23.254 20.475 -74.690 1.00 82.00 199 VAL A CA 1
ATOM 1584 C C . VAL A 1 199 ? 22.074 21.167 -73.998 1.00 82.00 199 VAL A C 1
ATOM 1586 O O . VAL A 1 199 ? 21.208 20.484 -73.447 1.00 82.00 199 VAL A O 1
ATOM 1589 N N . GLU A 1 200 ? 22.012 22.499 -74.017 1.00 82.06 200 GLU A N 1
ATOM 1590 C CA . GLU A 1 200 ? 20.876 23.266 -73.490 1.00 82.06 200 GLU A CA 1
ATOM 1591 C C . GLU A 1 200 ? 19.590 22.993 -74.284 1.00 82.06 200 GLU A C 1
ATOM 1593 O O . GLU A 1 200 ? 18.531 22.787 -73.682 1.00 82.06 200 GLU A O 1
ATOM 1598 N N . ASP A 1 201 ? 19.682 22.904 -75.612 1.00 84.06 201 ASP A N 1
ATOM 1599 C CA . ASP A 1 201 ? 18.561 22.541 -76.481 1.00 84.06 201 ASP A CA 1
ATOM 1600 C C . ASP A 1 201 ? 18.084 21.097 -76.232 1.00 84.06 201 ASP A C 1
ATOM 1602 O O . ASP A 1 201 ? 16.875 20.845 -76.131 1.00 84.06 201 ASP A O 1
ATOM 1606 N N . GLU A 1 202 ? 19.005 20.137 -76.073 1.00 84.81 202 GLU A N 1
ATOM 1607 C CA . GLU A 1 202 ? 18.668 18.755 -75.700 1.00 84.81 202 GLU A CA 1
ATOM 1608 C C . GLU A 1 202 ? 18.016 18.676 -74.310 1.00 84.81 202 GLU A C 1
ATOM 1610 O O . GLU A 1 202 ? 17.034 17.946 -74.120 1.00 84.81 202 GLU A O 1
ATOM 1615 N N . LEU A 1 203 ? 18.510 19.453 -73.341 1.00 82.38 203 LEU A N 1
ATOM 1616 C CA . LEU A 1 203 ? 17.922 19.543 -72.005 1.00 82.38 203 LEU A CA 1
ATOM 1617 C C . LEU A 1 203 ? 16.505 20.123 -72.068 1.00 82.38 203 LEU A C 1
ATOM 1619 O O . LEU A 1 203 ? 15.591 19.547 -71.476 1.00 82.38 203 LEU A O 1
ATOM 1623 N N . ALA A 1 204 ? 16.294 21.200 -72.827 1.00 83.12 204 ALA A N 1
ATOM 1624 C CA . ALA A 1 204 ? 14.979 21.804 -73.024 1.00 83.12 204 ALA A CA 1
ATOM 1625 C C . ALA A 1 204 ? 13.996 20.833 -73.705 1.00 83.12 204 ALA A C 1
ATOM 1627 O O . ALA A 1 204 ? 12.819 20.773 -73.334 1.00 83.12 204 ALA A O 1
ATOM 1628 N N . ALA A 1 205 ? 14.467 20.021 -74.657 1.00 84.50 205 ALA A N 1
ATOM 1629 C CA . ALA A 1 205 ? 13.663 18.976 -75.288 1.00 84.50 205 ALA A CA 1
ATOM 1630 C C . ALA A 1 205 ? 13.271 17.862 -74.298 1.00 84.50 205 ALA A C 1
ATOM 1632 O O . ALA A 1 205 ? 12.112 17.434 -74.283 1.00 84.50 205 ALA A O 1
ATOM 1633 N N . LEU A 1 206 ? 14.194 17.423 -73.435 1.00 80.38 206 LEU A N 1
ATOM 1634 C CA . LEU A 1 206 ? 13.918 16.435 -72.385 1.00 80.38 206 LEU A CA 1
ATOM 1635 C C . LEU A 1 206 ? 12.977 16.985 -71.307 1.00 80.38 206 LEU A C 1
ATOM 1637 O O . LEU A 1 206 ? 12.059 16.284 -70.874 1.00 80.38 206 LEU A O 1
ATOM 1641 N N . GLU A 1 207 ? 13.153 18.240 -70.896 1.00 78.94 207 GLU A N 1
ATOM 1642 C CA . GLU A 1 207 ? 12.236 18.921 -69.981 1.00 78.94 207 GLU A CA 1
AT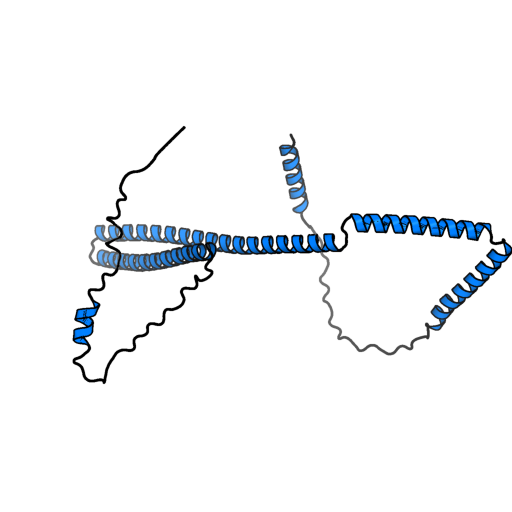OM 1643 C C . GLU A 1 207 ? 10.834 19.032 -70.588 1.00 78.94 207 GLU A C 1
ATOM 1645 O O . GLU A 1 207 ? 9.852 18.712 -69.916 1.00 78.94 207 GLU A O 1
ATOM 1650 N N . ALA A 1 208 ? 10.722 19.386 -71.871 1.00 80.50 208 ALA A N 1
ATOM 1651 C CA . ALA A 1 208 ? 9.451 19.411 -72.588 1.00 80.50 208 ALA A CA 1
ATOM 1652 C C . ALA A 1 208 ? 8.821 18.014 -72.733 1.00 80.50 208 ALA A C 1
ATOM 1654 O O . ALA A 1 208 ? 7.598 17.895 -72.652 1.00 80.50 208 ALA A O 1
ATOM 1655 N N . GLU A 1 209 ? 9.607 16.942 -72.885 1.00 76.75 209 GLU A N 1
ATOM 1656 C CA . GLU A 1 209 ? 9.087 15.568 -72.903 1.00 76.75 209 GLU A CA 1
ATOM 1657 C C . GLU A 1 209 ? 8.582 15.130 -71.517 1.00 76.75 209 GLU A C 1
ATOM 1659 O O . GLU A 1 209 ? 7.513 14.522 -71.403 1.00 76.75 209 GLU A O 1
ATOM 1664 N N . VAL A 1 210 ? 9.312 15.459 -70.446 1.00 73.56 210 VAL A N 1
ATOM 1665 C CA . VAL A 1 210 ? 8.931 15.138 -69.059 1.00 73.56 210 VAL A CA 1
ATOM 1666 C C . VAL A 1 210 ? 7.708 15.949 -68.619 1.00 73.56 210 VAL A C 1
ATOM 1668 O O . VAL A 1 210 ? 6.789 15.397 -68.007 1.00 73.56 210 VAL A O 1
ATOM 1671 N N . VAL A 1 211 ? 7.654 17.240 -68.955 1.00 68.06 211 VAL A N 1
ATOM 1672 C CA . VAL A 1 211 ? 6.503 18.117 -68.688 1.00 68.06 211 VAL A CA 1
ATOM 1673 C C . VAL A 1 211 ? 5.317 17.745 -69.585 1.00 68.06 211 VAL A C 1
ATOM 1675 O O . VAL A 1 211 ? 4.199 17.625 -69.085 1.00 68.06 211 VAL A O 1
ATOM 1678 N N . GLY A 1 212 ? 5.548 17.443 -70.863 1.00 60.84 212 GLY A N 1
ATOM 1679 C CA . GLY A 1 212 ? 4.533 16.974 -71.809 1.00 60.84 212 GLY A CA 1
ATOM 1680 C C . GLY A 1 212 ? 3.916 15.630 -71.408 1.00 60.84 212 GLY A C 1
ATOM 1681 O O . GLY A 1 212 ? 2.696 15.481 -71.446 1.00 60.84 212 GLY A O 1
ATOM 1682 N N . LYS A 1 213 ? 4.704 14.672 -70.898 1.00 57.22 213 LYS A N 1
ATOM 1683 C CA . LYS A 1 213 ? 4.176 13.436 -70.280 1.00 57.22 213 LYS A CA 1
ATOM 1684 C C . LYS A 1 213 ? 3.327 13.714 -69.038 1.00 57.22 213 LYS A C 1
ATOM 1686 O O . LYS A 1 213 ? 2.370 12.987 -68.788 1.00 57.22 213 LYS A O 1
ATOM 1691 N N . LYS A 1 214 ? 3.634 14.772 -68.281 1.00 53.41 214 LYS A N 1
ATOM 1692 C CA . LYS A 1 214 ? 2.852 15.191 -67.107 1.00 53.41 214 LYS A CA 1
ATOM 1693 C C . LYS A 1 214 ? 1.526 15.870 -67.481 1.00 53.41 214 LYS A C 1
ATOM 1695 O O . LYS A 1 214 ? 0.604 15.871 -66.667 1.00 53.41 214 LYS A O 1
ATOM 1700 N N . GLU A 1 215 ? 1.406 16.415 -68.693 1.00 51.69 215 GLU A N 1
ATOM 1701 C CA . GLU A 1 215 ? 0.147 16.960 -69.222 1.00 51.69 215 GLU A CA 1
ATOM 1702 C C . GLU A 1 215 ? -0.713 15.914 -69.951 1.00 51.69 215 GLU A C 1
ATOM 1704 O O . GLU A 1 215 ? -1.939 15.989 -69.876 1.00 51.69 215 GLU A O 1
ATOM 1709 N N . VAL A 1 216 ? -0.117 14.889 -70.572 1.00 50.28 216 VAL A N 1
ATOM 1710 C CA . VAL A 1 216 ? -0.868 13.797 -71.233 1.00 50.28 216 VAL A CA 1
ATOM 1711 C C . VAL A 1 216 ? -1.514 12.825 -70.226 1.00 50.28 216 VAL A C 1
ATOM 1713 O O . VAL A 1 216 ? -2.502 12.175 -70.558 1.00 50.28 216 VAL A O 1
ATOM 1716 N N . ASP A 1 217 ? -1.050 12.789 -68.971 1.00 47.41 217 ASP A N 1
ATOM 1717 C CA . ASP A 1 217 ? -1.690 12.021 -67.884 1.00 47.41 217 ASP A CA 1
ATOM 1718 C C . ASP A 1 217 ? -2.841 12.784 -67.183 1.00 47.41 217 ASP A C 1
ATOM 1720 O O . ASP A 1 217 ? -3.432 12.315 -66.212 1.00 47.41 217 ASP A O 1
ATOM 1724 N N . ARG A 1 218 ? -3.218 13.969 -67.690 1.00 48.41 218 ARG A N 1
ATOM 1725 C CA . ARG A 1 218 ? -4.458 14.668 -67.310 1.00 48.41 218 ARG A CA 1
ATOM 1726 C C . ARG A 1 218 ? -5.546 14.416 -68.348 1.00 48.41 218 ARG A C 1
ATOM 1728 O O . ARG A 1 218 ? -6.017 15.325 -69.028 1.00 48.41 218 ARG A O 1
ATOM 1735 N N . THR A 1 219 ? -5.985 13.166 -68.449 1.00 36.72 219 THR A N 1
ATOM 1736 C CA . THR A 1 219 ? -7.296 12.883 -69.045 1.00 36.72 219 THR A CA 1
ATOM 1737 C C . THR A 1 219 ? -8.391 13.530 -68.177 1.00 36.72 219 THR A C 1
ATOM 1739 O O . THR A 1 219 ? -8.306 13.476 -66.948 1.00 36.72 219 THR A O 1
ATOM 1742 N N . PRO A 1 220 ? -9.419 14.178 -68.763 1.00 48.91 220 PRO A N 1
ATOM 1743 C CA . PRO A 1 220 ? -10.528 14.734 -67.998 1.00 48.91 220 PRO A CA 1
ATOM 1744 C C . PRO A 1 220 ? -11.368 13.575 -67.456 1.00 48.91 220 PRO A C 1
ATOM 1746 O O . PRO A 1 220 ? -12.230 13.039 -68.153 1.00 48.91 220 PRO A O 1
ATOM 1749 N N . GLN A 1 221 ? -11.087 13.152 -66.222 1.00 40.28 221 GLN A N 1
ATOM 1750 C CA . GLN A 1 221 ? -11.907 12.168 -65.531 1.00 40.28 221 GLN A CA 1
ATOM 1751 C C . GLN A 1 221 ? -13.312 12.735 -65.334 1.00 40.28 221 GLN A C 1
ATOM 1753 O O . GLN A 1 221 ? -13.552 13.698 -64.605 1.00 40.28 221 GLN A O 1
ATOM 1758 N N . GLN A 1 222 ? -14.224 12.104 -66.064 1.00 41.25 222 GLN A N 1
ATOM 1759 C CA . GLN A 1 222 ? -15.658 12.146 -65.885 1.00 41.25 222 GLN A CA 1
ATOM 1760 C C . GLN A 1 222 ? -16.007 11.977 -64.404 1.00 41.25 222 GLN A C 1
ATOM 1762 O O . GLN A 1 222 ? -15.469 11.125 -63.701 1.00 41.25 222 GLN A O 1
ATOM 1767 N N . GLN A 1 223 ? -16.929 12.822 -63.958 1.00 47.44 223 GLN A N 1
ATOM 1768 C CA . GLN A 1 223 ? -17.611 12.713 -62.680 1.00 47.44 223 GLN A CA 1
ATOM 1769 C C . GLN A 1 223 ? -18.370 11.378 -62.627 1.00 47.44 223 GLN A C 1
ATOM 1771 O O . GLN A 1 223 ? -19.425 11.249 -63.245 1.00 47.44 223 GLN A O 1
ATOM 1776 N N . GLU A 1 224 ? -17.865 10.409 -61.867 1.00 40.28 224 GLU A N 1
ATOM 1777 C CA . GLU A 1 224 ? -18.691 9.345 -61.293 1.00 40.28 224 GLU A CA 1
ATOM 1778 C C . GLU A 1 224 ? -18.944 9.662 -59.808 1.00 40.28 224 GLU A C 1
ATOM 1780 O O . GLU A 1 224 ? -18.013 10.050 -59.094 1.00 40.28 224 GLU A O 1
ATOM 1785 N N . PRO A 1 225 ? -20.199 9.579 -59.328 1.00 47.97 225 PRO A N 1
ATOM 1786 C CA . PRO A 1 225 ? -20.567 10.054 -58.001 1.00 47.97 225 PRO A CA 1
ATOM 1787 C C . PRO A 1 225 ? -20.060 9.096 -56.916 1.00 47.97 225 PRO A C 1
ATOM 1789 O O . PRO A 1 225 ? -20.353 7.901 -56.925 1.00 47.97 225 PRO A O 1
ATOM 1792 N N . LEU A 1 226 ? -19.318 9.644 -55.953 1.00 43.34 226 LEU A N 1
ATOM 1793 C CA . LEU A 1 226 ? -18.895 8.939 -54.744 1.00 43.34 226 LEU A CA 1
ATOM 1794 C C . LEU A 1 226 ? -20.124 8.529 -53.901 1.00 43.34 226 LEU A C 1
ATOM 1796 O O . LEU A 1 226 ? -21.092 9.292 -53.823 1.00 43.34 226 LEU A O 1
ATOM 1800 N N . PRO A 1 227 ? -20.112 7.345 -53.259 1.00 49.56 227 PRO A N 1
ATOM 1801 C CA . PRO A 1 227 ? -21.230 6.860 -52.458 1.00 49.56 227 PRO A CA 1
ATOM 1802 C C . PRO A 1 227 ? -21.464 7.727 -51.213 1.00 49.56 227 PRO A C 1
ATOM 1804 O O . PRO A 1 227 ? -20.532 8.115 -50.511 1.00 49.56 227 PRO A O 1
ATOM 1807 N N . ASN A 1 228 ? -22.746 7.994 -50.958 1.00 46.53 228 ASN A N 1
ATOM 1808 C CA . ASN A 1 228 ? -23.260 8.894 -49.932 1.00 46.53 228 ASN A CA 1
ATOM 1809 C C . ASN A 1 228 ? -22.867 8.422 -48.517 1.00 46.53 228 ASN A C 1
ATOM 1811 O O . ASN A 1 228 ? -23.302 7.359 -48.067 1.00 46.53 228 ASN A O 1
ATOM 1815 N N . VAL A 1 229 ? -22.052 9.214 -47.820 1.00 45.03 229 VAL A N 1
ATOM 1816 C CA . VAL A 1 229 ? -21.756 9.038 -46.391 1.00 45.03 229 VAL A CA 1
ATOM 1817 C C . VAL A 1 229 ? -22.905 9.698 -45.618 1.00 45.03 229 VAL A C 1
ATOM 1819 O O . VAL A 1 229 ? -23.278 10.812 -45.975 1.00 45.03 229 VAL A O 1
ATOM 1822 N N . PRO A 1 230 ? -23.520 9.041 -44.619 1.00 44.00 230 PRO A N 1
ATOM 1823 C CA . PRO A 1 230 ? -24.706 9.578 -43.960 1.00 44.00 230 PRO A CA 1
ATOM 1824 C C . PRO A 1 230 ? -24.411 10.909 -43.258 1.00 44.00 230 PRO A C 1
ATOM 1826 O O . PRO A 1 230 ? -23.542 10.978 -42.388 1.00 44.00 230 PRO A O 1
ATOM 1829 N N . ASP A 1 231 ? -25.185 11.936 -43.618 1.00 47.12 231 ASP A N 1
ATOM 1830 C CA . ASP A 1 231 ? -25.274 13.214 -42.917 1.00 47.12 231 ASP A CA 1
ATOM 1831 C C . ASP A 1 231 ? -25.661 12.965 -41.456 1.00 47.12 231 ASP A C 1
ATOM 1833 O O . ASP A 1 231 ? -26.801 12.630 -41.135 1.00 47.12 231 ASP A O 1
ATOM 1837 N N . THR A 1 232 ? -24.698 13.105 -40.551 1.00 39.34 232 THR A N 1
ATOM 1838 C CA . THR A 1 232 ? -24.987 13.305 -39.132 1.00 39.34 232 THR A CA 1
ATOM 1839 C C . THR A 1 232 ? -24.363 14.635 -38.749 1.00 39.34 232 THR A C 1
ATOM 1841 O O . THR A 1 232 ? -23.142 14.750 -38.655 1.00 39.34 232 THR A O 1
ATOM 1844 N N . GLU A 1 233 ? -25.221 15.647 -38.608 1.00 41.25 233 GLU A N 1
ATOM 1845 C CA . GLU A 1 233 ? -24.887 16.993 -38.144 1.00 41.25 233 GLU A CA 1
ATOM 1846 C C . GLU A 1 233 ? -24.015 16.927 -36.886 1.00 41.25 233 GLU A C 1
ATOM 1848 O O . GLU A 1 233 ? -24.433 16.447 -35.829 1.00 41.25 233 GLU A O 1
ATOM 1853 N N . LEU A 1 234 ? -22.791 17.445 -36.997 1.00 42.78 234 LEU A N 1
ATOM 1854 C CA . LEU A 1 234 ? -22.015 17.845 -35.836 1.00 42.78 234 LEU A CA 1
ATOM 1855 C C . LEU A 1 234 ? -22.660 19.116 -35.287 1.00 42.78 234 LEU A C 1
ATOM 1857 O O . LEU A 1 234 ? -22.588 20.176 -35.901 1.00 42.78 234 LEU A O 1
ATOM 1861 N N . VAL A 1 235 ? -23.314 18.972 -34.137 1.00 41.34 235 VAL A N 1
ATOM 1862 C CA . VAL A 1 235 ? -23.860 20.070 -33.339 1.00 41.34 235 VAL A CA 1
ATOM 1863 C C . VAL A 1 235 ? -22.756 21.101 -33.085 1.00 41.34 235 VAL A C 1
ATOM 1865 O O . VAL A 1 235 ? -21.773 20.817 -32.400 1.00 41.34 235 VAL A O 1
ATOM 1868 N N . GLU A 1 236 ? -22.923 22.301 -33.642 1.00 47.69 236 GLU A N 1
ATOM 1869 C CA . GLU A 1 236 ? -22.143 23.479 -33.271 1.00 47.69 236 GLU A CA 1
ATOM 1870 C C . GLU A 1 236 ? -22.584 23.950 -31.877 1.00 47.69 236 GLU A C 1
ATOM 1872 O O . GLU A 1 236 ? -23.685 24.474 -31.704 1.00 47.69 236 GLU A O 1
ATOM 1877 N N . GLU A 1 237 ? -21.719 23.789 -30.872 1.00 40.47 237 GLU A N 1
ATOM 1878 C CA . GLU A 1 237 ? -21.825 24.554 -29.626 1.00 40.47 237 GLU A CA 1
ATOM 1879 C C . GLU A 1 237 ? -21.084 25.901 -29.750 1.00 40.47 237 GLU A C 1
ATOM 1881 O O . GLU A 1 237 ? -20.010 25.982 -30.361 1.00 40.47 237 GLU A O 1
ATOM 1886 N N . PRO A 1 238 ? -21.650 26.986 -29.189 1.00 38.72 238 PRO A N 1
ATOM 1887 C CA . PRO A 1 238 ? -21.211 28.349 -29.449 1.00 38.72 238 PRO A CA 1
ATOM 1888 C C . PRO A 1 238 ? -19.886 28.676 -28.757 1.00 38.72 238 PRO A C 1
ATOM 1890 O O . PRO A 1 238 ? -19.681 28.417 -27.572 1.00 38.72 238 PRO A O 1
ATOM 1893 N N . ARG A 1 239 ? -19.001 29.362 -29.488 1.00 45.03 239 ARG A N 1
ATOM 1894 C CA . ARG A 1 239 ? -17.840 30.045 -28.909 1.00 45.03 239 ARG A CA 1
ATOM 1895 C C . ARG A 1 239 ? -18.315 31.211 -28.039 1.00 45.03 239 ARG A C 1
ATOM 1897 O O . ARG A 1 239 ? -18.615 32.287 -28.551 1.00 45.03 239 ARG A O 1
ATOM 1904 N N . THR A 1 240 ? -18.310 31.019 -26.727 1.00 34.56 240 THR A N 1
ATOM 1905 C CA . THR A 1 240 ? -18.278 32.102 -25.734 1.00 34.56 240 THR A CA 1
ATOM 1906 C C . THR A 1 240 ? -16.972 32.017 -24.955 1.00 34.56 240 THR A C 1
ATOM 1908 O O . THR A 1 240 ? -16.549 30.933 -24.564 1.00 34.56 240 THR A O 1
ATOM 1911 N N . GLY A 1 241 ? -16.291 33.158 -24.841 1.00 42.50 241 GLY A N 1
ATOM 1912 C CA . GLY A 1 241 ? -14.911 33.259 -24.386 1.00 42.50 241 GLY A CA 1
ATOM 1913 C C . GLY A 1 241 ? -14.689 33.162 -22.875 1.00 42.50 241 GLY A C 1
ATOM 1914 O O . GLY A 1 241 ? -15.564 32.767 -22.118 1.00 42.50 241 GLY A O 1
ATOM 1915 N N . GLU A 1 242 ? -13.486 33.625 -22.516 1.00 38.00 242 GLU A N 1
ATOM 1916 C CA . GLU A 1 242 ? -12.918 33.880 -21.181 1.00 38.00 242 GLU A CA 1
ATOM 1917 C C . GLU A 1 242 ? -11.962 32.812 -20.606 1.00 38.00 242 GLU A C 1
ATOM 1919 O O . GLU A 1 242 ? -12.344 31.722 -20.205 1.00 38.00 242 GLU A O 1
ATOM 1924 N N . GLY A 1 243 ? -10.683 33.215 -20.512 1.00 40.09 243 GLY A N 1
ATOM 1925 C CA . GLY A 1 243 ? -9.791 32.920 -19.386 1.00 40.09 243 GLY A CA 1
ATOM 1926 C C . GLY A 1 243 ? -9.154 31.532 -19.302 1.00 40.09 243 GLY A C 1
ATOM 1927 O O . GLY A 1 243 ? -9.652 30.663 -18.598 1.00 40.09 243 GLY A O 1
ATOM 1928 N N . VAL A 1 244 ? -7.946 31.375 -19.857 1.00 39.97 244 VAL A N 1
ATOM 1929 C CA . VAL A 1 244 ? -6.997 30.352 -19.377 1.00 39.97 244 VAL A CA 1
ATOM 1930 C C . VAL A 1 244 ? -6.070 31.016 -18.343 1.00 39.97 244 VAL A C 1
ATOM 1932 O O . VAL A 1 244 ? -5.272 31.874 -18.726 1.00 39.97 244 VAL A O 1
ATOM 1935 N N . PRO A 1 245 ? -6.165 30.696 -17.035 1.00 47.75 245 PRO A N 1
ATOM 1936 C CA . PRO A 1 245 ? -5.395 31.374 -15.996 1.00 47.75 245 PRO A CA 1
ATOM 1937 C C . PRO A 1 245 ? -4.018 30.729 -15.748 1.00 47.75 245 PRO A C 1
ATOM 1939 O O . PRO A 1 245 ? -3.898 29.545 -15.441 1.00 47.75 245 PRO A O 1
ATOM 1942 N N . SER A 1 246 ? -2.976 31.553 -15.882 1.00 54.28 246 SER A N 1
ATOM 1943 C CA . SER A 1 246 ? -1.853 31.829 -14.956 1.00 54.28 246 SER A CA 1
ATOM 1944 C C . SER A 1 246 ? -1.114 30.733 -14.152 1.00 54.28 246 SER A C 1
ATOM 1946 O O . SER A 1 246 ? -0.2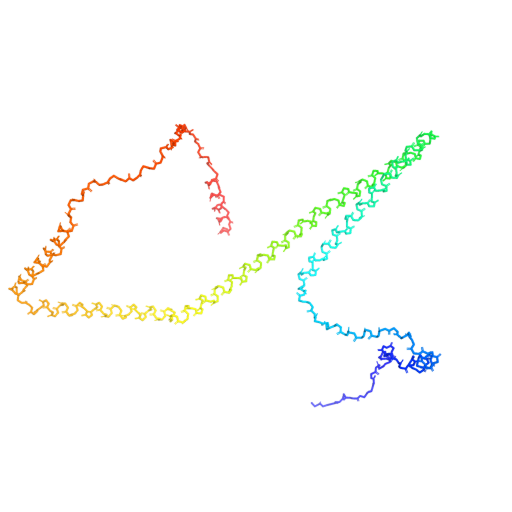74 31.095 -13.326 1.00 54.28 246 SER A O 1
ATOM 1948 N N . ILE A 1 247 ? -1.344 29.430 -14.320 1.00 50.53 247 ILE A N 1
ATOM 1949 C CA . ILE A 1 247 ? -0.684 28.418 -13.457 1.00 50.53 247 ILE A CA 1
ATOM 1950 C C . ILE A 1 247 ? 0.732 28.060 -13.945 1.00 50.53 247 ILE A C 1
ATOM 1952 O O . ILE A 1 247 ? 1.620 27.771 -13.142 1.00 50.53 247 ILE A O 1
ATOM 1956 N N . VAL A 1 248 ? 0.986 28.140 -15.251 1.00 54.16 248 VAL A N 1
ATOM 1957 C CA . VAL A 1 248 ? 2.257 27.677 -15.842 1.00 54.16 248 VAL A CA 1
ATOM 1958 C C . VAL A 1 248 ? 3.385 28.710 -15.690 1.00 54.16 248 VAL A C 1
ATOM 1960 O O . VAL A 1 248 ? 4.553 28.349 -15.539 1.00 54.16 248 VAL A O 1
ATOM 1963 N N . GLU A 1 249 ? 3.058 30.004 -15.656 1.00 54.09 249 GLU A N 1
ATOM 1964 C CA . GLU A 1 249 ? 4.060 31.076 -15.557 1.00 54.09 249 GLU A CA 1
ATOM 1965 C C . GLU A 1 249 ? 4.611 31.249 -14.133 1.00 54.09 249 GLU A C 1
ATOM 1967 O O . GLU A 1 249 ? 5.812 31.470 -13.965 1.00 54.09 249 GLU A O 1
ATOM 1972 N N . GLY A 1 250 ? 3.781 31.050 -13.101 1.00 54.53 250 GLY A N 1
ATOM 1973 C CA . GLY A 1 250 ? 4.218 31.123 -11.700 1.00 54.53 250 GLY A CA 1
ATOM 1974 C C . GLY A 1 250 ? 5.222 30.026 -11.325 1.00 54.53 250 GLY A C 1
ATOM 1975 O O . GLY A 1 250 ? 6.201 30.284 -10.622 1.00 54.53 250 GLY A O 1
ATOM 1976 N N . GLN A 1 251 ? 5.045 28.817 -11.868 1.00 56.38 251 GLN A N 1
ATOM 1977 C CA . GLN A 1 251 ? 5.960 27.695 -11.626 1.00 56.38 251 GLN A CA 1
ATOM 1978 C C . GLN A 1 251 ? 7.322 27.905 -12.305 1.00 56.38 251 GLN A C 1
ATOM 1980 O O . GLN A 1 251 ? 8.362 27.580 -11.732 1.00 56.38 251 GLN A O 1
ATOM 1985 N N . ARG A 1 252 ? 7.347 28.531 -13.490 1.00 60.00 252 ARG A N 1
ATOM 1986 C CA . ARG A 1 252 ? 8.594 28.870 -14.196 1.00 60.00 252 ARG A CA 1
ATOM 1987 C C . ARG A 1 252 ? 9.432 29.911 -13.453 1.00 60.00 252 ARG A C 1
ATOM 1989 O O . ARG A 1 252 ? 10.659 29.823 -13.467 1.00 60.00 252 ARG A O 1
ATOM 1996 N N . GLN A 1 253 ? 8.790 30.877 -12.797 1.00 61.97 253 GLN A N 1
ATOM 1997 C CA . GLN A 1 253 ? 9.490 31.912 -12.031 1.00 61.97 253 GLN A CA 1
ATOM 1998 C C . GLN A 1 253 ? 10.043 31.380 -10.702 1.00 61.97 253 GLN A C 1
ATOM 2000 O O . GLN A 1 253 ? 11.173 31.713 -10.345 1.00 61.97 253 GLN A O 1
ATOM 2005 N N . GLN A 1 254 ? 9.316 30.491 -10.014 1.00 68.94 254 GLN A N 1
ATOM 2006 C CA . GLN A 1 254 ? 9.810 29.852 -8.786 1.00 68.94 254 GLN A CA 1
ATOM 2007 C C . GLN A 1 254 ? 11.026 28.955 -9.034 1.00 68.94 254 GLN A C 1
ATOM 2009 O O . GLN A 1 254 ? 11.976 28.991 -8.255 1.00 68.94 254 GLN A O 1
ATOM 2014 N N . ILE A 1 255 ? 11.044 28.203 -10.138 1.00 74.31 255 ILE A N 1
ATOM 2015 C CA . ILE A 1 255 ? 12.196 27.359 -10.492 1.00 74.31 255 ILE A CA 1
ATOM 2016 C C . ILE A 1 255 ? 13.429 28.225 -10.788 1.00 74.31 255 ILE A C 1
ATOM 2018 O O . ILE A 1 255 ? 14.533 27.889 -10.366 1.00 74.31 255 ILE A O 1
ATOM 2022 N N . ARG A 1 256 ? 13.247 29.377 -11.446 1.00 74.06 256 ARG A N 1
ATOM 2023 C CA . ARG A 1 256 ? 14.345 30.303 -11.756 1.00 74.06 256 ARG A CA 1
ATOM 2024 C C . ARG A 1 256 ? 14.932 30.964 -10.503 1.00 74.06 256 ARG A C 1
ATOM 2026 O O . ARG A 1 256 ? 16.149 31.031 -10.375 1.00 74.06 256 ARG A O 1
ATOM 2033 N N . GLN A 1 257 ? 14.087 31.377 -9.556 1.00 72.06 257 GLN A N 1
ATOM 2034 C CA . GLN A 1 257 ? 14.544 31.951 -8.283 1.00 72.06 257 GLN A CA 1
ATOM 2035 C C . GLN A 1 257 ? 15.256 30.920 -7.394 1.00 72.06 257 GLN A C 1
ATOM 2037 O O . GLN A 1 257 ? 16.237 31.254 -6.735 1.00 72.06 257 GLN A O 1
ATOM 2042 N N . GLN A 1 258 ? 14.812 29.658 -7.404 1.00 70.62 258 GLN A N 1
ATOM 2043 C CA . GLN A 1 258 ? 15.507 28.583 -6.685 1.00 70.62 258 GLN A CA 1
ATOM 2044 C C . GLN A 1 258 ? 16.872 28.256 -7.304 1.00 70.62 258 GLN A C 1
ATOM 2046 O O . GLN A 1 258 ? 17.795 27.908 -6.576 1.00 70.62 258 GLN A O 1
ATOM 2051 N N . GLN A 1 259 ? 17.023 28.394 -8.623 1.00 67.62 259 GLN A N 1
ATOM 2052 C CA . GLN A 1 259 ? 18.302 28.171 -9.301 1.00 67.62 259 GLN A CA 1
ATOM 2053 C C . GLN A 1 259 ? 19.307 29.305 -9.054 1.00 67.62 259 GLN A C 1
ATOM 2055 O O . GLN A 1 259 ? 20.483 29.020 -8.850 1.00 67.62 259 GLN A O 1
ATOM 2060 N N . GLU A 1 260 ? 18.865 30.565 -9.001 1.00 69.75 260 GLU A N 1
ATOM 2061 C CA . GLU A 1 260 ? 19.749 31.700 -8.677 1.00 69.75 260 GLU A CA 1
ATOM 2062 C C . GLU A 1 260 ? 20.197 31.703 -7.205 1.00 69.75 260 GLU A C 1
ATOM 2064 O O . GLU A 1 260 ? 21.342 32.041 -6.925 1.00 69.75 260 GLU A O 1
ATOM 2069 N N . ALA A 1 261 ? 19.356 31.248 -6.269 1.00 68.62 261 ALA A N 1
ATOM 2070 C CA . ALA A 1 261 ? 19.711 31.166 -4.845 1.00 68.62 261 ALA A CA 1
ATOM 2071 C C . ALA A 1 261 ? 20.699 30.034 -4.496 1.00 68.62 261 ALA A C 1
ATOM 2073 O O . ALA A 1 261 ? 21.279 30.044 -3.417 1.00 68.62 261 ALA A O 1
ATOM 2074 N N . VAL A 1 262 ? 20.868 29.044 -5.378 1.00 68.00 262 VAL A N 1
ATOM 2075 C CA . VAL A 1 262 ? 21.835 27.939 -5.206 1.00 68.00 262 VAL A CA 1
ATOM 2076 C C . VAL A 1 262 ? 23.198 28.279 -5.827 1.00 68.00 262 VAL A C 1
ATOM 2078 O O . VAL A 1 262 ? 24.197 27.634 -5.516 1.00 68.00 262 VAL A O 1
ATOM 2081 N N . LEU A 1 263 ? 23.242 29.286 -6.703 1.00 60.25 263 LEU A N 1
ATOM 2082 C CA . LEU A 1 263 ? 24.438 29.723 -7.430 1.00 60.25 263 LEU A CA 1
ATOM 2083 C C . LEU A 1 263 ? 25.112 30.970 -6.827 1.00 60.25 263 LEU A C 1
ATOM 2085 O O . LEU A 1 263 ? 26.178 31.355 -7.308 1.00 60.25 263 LEU A O 1
ATOM 2089 N N . ALA A 1 264 ? 24.510 31.573 -5.798 1.00 50.28 264 ALA A N 1
ATOM 2090 C CA . ALA A 1 264 ? 25.062 32.662 -4.987 1.00 50.28 264 ALA A CA 1
ATOM 2091 C C . ALA A 1 264 ? 25.548 32.137 -3.629 1.00 50.28 264 ALA A C 1
ATOM 2093 O O . ALA A 1 264 ? 26.591 32.640 -3.153 1.00 50.28 264 ALA A O 1
#

Solvent-accessible surface area (backbone atoms only — not comparable to full-atom values): 16173 Å² total; per-residue (Å²): 134,86,80,80,92,83,83,87,78,82,87,72,81,71,75,74,83,80,57,88,72,89,72,60,65,69,66,58,54,63,69,67,77,78,66,79,97,82,81,79,80,83,82,80,82,73,82,71,78,82,66,80,69,90,71,45,75,64,53,51,52,53,48,52,53,52,52,50,50,53,50,49,54,53,47,48,54,51,50,51,57,51,40,54,50,33,52,53,50,23,53,54,27,52,76,70,66,40,58,74,61,20,52,51,31,51,52,51,35,54,50,50,53,54,48,45,54,52,50,52,53,51,45,53,51,49,52,53,50,50,54,51,51,53,51,51,50,52,50,50,52,51,51,53,50,52,54,49,52,50,49,53,50,53,49,50,40,55,74,69,40,43,69,64,42,54,51,49,52,52,50,54,49,53,51,50,52,52,50,52,49,51,52,49,50,59,48,64,74,68,56,52,78,69,56,50,51,53,51,52,52,52,49,53,52,51,50,48,50,58,51,48,55,63,54,69,73,60,67,87,77,75,90,72,86,79,83,87,74,83,90,70,85,78,83,83,75,81,94,73,89,84,84,87,76,76,62,70,61,56,55,56,52,52,55,50,54,55,53,53,67,74,74,109

Secondary structure (DSSP, 8-state):
------------TTTTSSS--S-SHHHHHHTTSSS-TT------------------HHHHHHHHHHHHHHHHHHHHHHHHHHHHHHHHHHHHHHHTT-HHHHHHHHHHHHHHHHHHHHHHHHHHHHHHHHHHHHHHHHHHHHHHHHHHHHHHHHHHHHHTTHHHHHHHHHHHHHHHHHHHHHHHHHHHTTS-HHHHHHHHHHHHHHHHHHHHHHHHT------PPPP------------------SHHHHHHHHHHHHHHHHH-

Organism: NCBI:txid261697

InterPro domains:
  IPR005024 Snf7 family [PF03357] (61-234)
  IPR005024 Snf7 family [PTHR22761] (54-235)

Mean predicted aligned error: 22.36 Å

Sequence (264 aa):
MQAWDEQHTTPQLWKQLLTPTNSSSSLERAYLNILPEGDRPFSNNLKMGNNPSRVTAQDKAILDLKNQRDKLHQYQRKIIILTDRETAIAKSMLQKGDKPRALLALRRKKYQESLLAKTDAQLEQLEKLTSSVEFASIQKDVVFGLQQGTKVLTEIHREMGGIEHVEKLMGETADAIAYQKEVSEMLGGRISNQDEEEVEDELAALEAEVVGKKEVDRTPQQQEPLPNVPDTELVEEPRTGEGVPSIVEGQRQQIRQQQEAVLA

Nearest PDB structures (foldseek):
  9eom-assembly1_A-2  TM=2.822E-01  e=1.737E-02  Synechocystis sp. PCC 6803
  9eom-assembly1_A-4  TM=2.822E-01  e=1.737E-02  Synechocystis sp. PCC 6803
  9eom-assembly1_A-6  TM=2.822E-01  e=1.737E-02  Synechocystis sp. PCC 6803
  9eon-assembly1_A  TM=2.875E-01  e=2.866E-02  Synechocystis sp. PCC 6803
  8qhw-assembly1_E  TM=2.816E-01  e=5.704E-02  Synechocystis sp. PCC 6803